Protein AF-0000000084652001 (afdb_homodimer)

Nearest PDB structures (foldseek):
  1sd4-assembly1_B  TM=8.548E-01  e=1.126E-08  Staphylococcus aureus
  1okr-assembly1_A  TM=9.231E-01  e=5.157E-08  Staphylococcus aureus
  1xsd-assembly1_A-2  TM=8.975E-01  e=8.194E-08  Staphylococcus aureus
  1sax-assembly1_A  TM=8.915E-01  e=2.362E-07  Staphylococcus aureus subsp. aureus N315
  1sd6-assembly1_B  TM=8.953E-01  e=1.963E-06  Staphylococcus aureus

InterPro domains:
  IPR005650 BlaI transcriptional regulatory family [PF03965] (6-119)
  IPR005650 BlaI transcriptional regulatory family [PIRSF019455] (2-124)
  IPR036388 Winged helix-like DNA-binding domain superfamily [G3DSA:1.10.10.10] (1-75)
  IPR036390 Winged helix DNA-binding domain superfamily [SSF46785] (6-123)

pLDDT: mean 91.03, std 9.86, range [42.16, 98.56]

Radius of gyration: 21.03 Å; Cα contacts (8 Å, |Δi|>4): 252; chains: 2; bounding box: 43×60×59 Å

Solvent-accessible surface area (backbone atoms only — not comparable to full-atom values): 14445 Å² total; per-residue (Å²): 128,84,77,70,84,71,52,76,70,48,40,55,54,46,53,50,28,72,75,46,62,67,40,36,66,70,55,48,43,64,73,36,51,89,79,43,89,67,46,72,64,53,51,49,54,51,50,53,54,32,36,75,63,56,44,34,43,77,46,67,89,48,93,67,46,31,34,35,64,61,60,56,65,67,61,51,42,50,52,51,46,53,53,48,28,43,68,69,36,74,56,31,66,53,54,47,52,46,49,33,45,74,70,62,68,57,48,71,68,54,53,55,48,41,51,53,47,48,53,54,42,50,56,56,65,76,94,128,85,78,67,84,72,51,77,70,49,40,56,55,46,51,51,28,71,73,45,63,68,40,35,67,69,55,50,42,63,71,34,52,89,79,42,89,66,45,71,66,54,51,49,54,50,49,52,55,32,36,74,64,57,45,32,43,76,44,68,88,49,93,67,46,33,32,34,64,61,60,57,65,66,61,52,42,49,51,51,47,52,53,48,28,42,67,71,37,74,55,31,67,54,56,48,52,48,50,32,45,72,69,64,67,58,51,72,67,54,52,55,48,42,51,54,47,49,54,54,43,51,57,58,69,75,102

Structure (mmCIF, N/CA/C/O backbone):
data_AF-0000000084652001-model_v1
#
loop_
_entity.id
_entity.type
_entity.pdbx_description
1 polymer 'Beta-lactamase repressor BlaI'
#
loop_
_atom_site.group_PDB
_atom_site.id
_atom_site.type_symbol
_atom_site.label_atom_id
_atom_site.label_alt_id
_atom_site.label_comp_id
_atom_site.label_asym_id
_atom_site.label_entity_id
_atom_site.label_seq_id
_atom_site.pdbx_PDB_ins_code
_atom_site.Cartn_x
_atom_site.Cartn_y
_atom_site.Cartn_z
_atom_site.occupancy
_atom_site.B_iso_or_equiv
_atom_site.auth_seq_id
_atom_site.auth_comp_id
_atom_site.auth_asym_id
_atom_site.auth_atom_id
_atom_site.pdbx_PDB_model_num
ATOM 1 N N . MET A 1 1 ? 16.719 -6.742 -13.773 1 42.41 1 MET A N 1
ATOM 2 C CA . MET A 1 1 ? 15.664 -5.816 -14.172 1 42.41 1 MET A CA 1
ATOM 3 C C . MET A 1 1 ? 14.852 -5.363 -12.969 1 42.41 1 MET A C 1
ATOM 5 O O . MET A 1 1 ? 14.664 -6.125 -12.016 1 42.41 1 MET A O 1
ATOM 9 N N . LYS A 1 2 ? 14.648 -4.109 -12.797 1 54.22 2 LYS A N 1
ATOM 10 C CA . LYS A 1 2 ? 13.906 -3.584 -11.656 1 54.22 2 LYS A CA 1
ATOM 11 C C . LYS A 1 2 ? 12.492 -4.164 -11.609 1 54.22 2 LYS A C 1
ATOM 13 O O . LYS A 1 2 ? 11.828 -4.273 -12.641 1 54.22 2 LYS A O 1
ATOM 18 N N . LYS A 1 3 ? 12.133 -4.965 -10.609 1 67.38 3 LYS A N 1
ATOM 19 C CA . LYS A 1 3 ? 10.828 -5.609 -10.484 1 67.38 3 LYS A CA 1
ATOM 20 C C . LYS A 1 3 ? 9.703 -4.59 -10.562 1 67.38 3 LYS A C 1
ATOM 22 O O . LYS A 1 3 ? 9.742 -3.557 -9.891 1 67.38 3 LYS A O 1
ATOM 27 N N . PRO A 1 4 ? 8.828 -4.809 -11.539 1 74.69 4 PRO A N 1
ATOM 28 C CA . PRO A 1 4 ? 7.773 -3.822 -11.789 1 74.69 4 PRO A CA 1
ATOM 29 C C . PRO A 1 4 ? 6.871 -3.605 -10.578 1 74.69 4 PRO A C 1
ATOM 31 O O . PRO A 1 4 ? 6.613 -4.543 -9.82 1 74.69 4 PRO A O 1
ATOM 34 N N . ALA A 1 5 ? 6.617 -2.422 -10.391 1 83.38 5 ALA A N 1
ATOM 35 C CA . ALA A 1 5 ? 5.629 -2.07 -9.367 1 83.38 5 ALA A CA 1
ATOM 36 C C . ALA A 1 5 ? 4.234 -2.553 -9.766 1 83.38 5 ALA A C 1
ATOM 38 O O . ALA A 1 5 ? 3.852 -2.465 -10.938 1 83.38 5 ALA A O 1
ATOM 39 N N . LEU A 1 6 ? 3.551 -3.223 -8.898 1 93.62 6 LEU A N 1
ATOM 40 C CA . LEU A 1 6 ? 2.217 -3.75 -9.156 1 93.62 6 LEU A CA 1
ATOM 41 C C . LEU A 1 6 ? 1.146 -2.812 -8.609 1 93.62 6 LEU A C 1
ATOM 43 O O . LEU A 1 6 ? 1.241 -2.35 -7.473 1 93.62 6 LEU A O 1
ATOM 47 N N . SER A 1 7 ? 0.159 -2.537 -9.445 1 91.94 7 SER A N 1
ATOM 48 C CA . SER A 1 7 ? -1.014 -1.807 -8.977 1 91.94 7 SER A CA 1
ATOM 49 C C . SER A 1 7 ? -1.903 -2.691 -8.109 1 91.94 7 SER A C 1
ATOM 51 O O . SER A 1 7 ? -1.698 -3.906 -8.039 1 91.94 7 SER A O 1
ATOM 53 N N . ASP A 1 8 ? -2.934 -2.07 -7.527 1 91.12 8 ASP A N 1
ATOM 54 C CA . ASP A 1 8 ? -3.855 -2.83 -6.691 1 91.12 8 ASP A CA 1
ATOM 55 C C . ASP A 1 8 ? -4.535 -3.941 -7.488 1 91.12 8 ASP A C 1
ATOM 57 O O . ASP A 1 8 ? -4.68 -5.066 -7.004 1 91.12 8 ASP A O 1
ATOM 61 N N . GLY A 1 9 ? -4.922 -3.555 -8.656 1 93.25 9 GLY A N 1
ATOM 62 C CA . GLY A 1 9 ? -5.555 -4.543 -9.516 1 93.25 9 GLY A CA 1
ATOM 63 C C . GLY A 1 9 ? -4.617 -5.66 -9.93 1 93.25 9 GLY A C 1
ATOM 64 O O . GLY A 1 9 ? -5.016 -6.824 -9.984 1 93.25 9 GLY A O 1
ATOM 65 N N . GLU A 1 10 ? -3.43 -5.293 -10.195 1 96.19 10 GLU A N 1
ATOM 66 C CA . GLU A 1 10 ? -2.449 -6.293 -10.617 1 96.19 10 GLU A CA 1
ATOM 67 C C . GLU A 1 10 ? -2.119 -7.254 -9.477 1 96.19 10 GLU A C 1
ATOM 69 O O . GLU A 1 10 ? -1.86 -8.438 -9.711 1 96.19 10 GLU A O 1
ATOM 74 N N . TRP A 1 11 ? -2.117 -6.738 -8.312 1 96.31 11 TRP A N 1
ATOM 75 C CA . TRP A 1 11 ? -1.896 -7.594 -7.156 1 96.31 11 TRP A CA 1
ATOM 76 C C . TRP A 1 11 ? -2.959 -8.68 -7.07 1 96.31 11 TRP A C 1
ATOM 78 O O . TRP A 1 11 ? -2.654 -9.836 -6.742 1 96.31 11 TRP A O 1
ATOM 88 N N . LYS A 1 12 ? -4.168 -8.352 -7.375 1 96.31 12 LYS A N 1
ATOM 89 C CA . LYS A 1 12 ? -5.246 -9.336 -7.344 1 96.31 12 LYS A CA 1
ATOM 90 C C . LYS A 1 12 ? -4.98 -10.477 -8.32 1 96.31 12 LYS A C 1
ATOM 92 O O . LYS A 1 12 ? -5.121 -11.648 -7.969 1 96.31 12 LYS A O 1
ATOM 97 N N . LEU A 1 13 ? -4.574 -10.086 -9.484 1 97.44 13 LEU A N 1
ATOM 98 C CA . LEU A 1 13 ? -4.285 -11.086 -10.5 1 97.44 13 LEU A CA 1
ATOM 99 C C . LEU A 1 13 ? -3.049 -11.898 -10.133 1 97.44 13 LEU A C 1
ATOM 101 O O . LEU A 1 13 ? -3.031 -13.125 -10.289 1 97.44 13 LEU A O 1
ATOM 105 N N . MET A 1 14 ? -2.086 -11.234 -9.648 1 97.62 14 MET A N 1
ATOM 106 C CA . MET A 1 14 ? -0.851 -11.914 -9.273 1 97.62 14 MET A CA 1
ATOM 107 C C . MET A 1 14 ? -1.094 -12.883 -8.125 1 97.62 14 MET A C 1
ATOM 109 O O . MET A 1 14 ? -0.557 -13.992 -8.109 1 97.62 14 MET A O 1
ATOM 113 N N . ASN A 1 15 ? -1.864 -12.43 -7.176 1 97.19 15 ASN A N 1
ATOM 114 C CA . ASN A 1 15 ? -2.178 -13.312 -6.059 1 97.19 15 ASN A CA 1
ATOM 115 C C . ASN A 1 15 ? -2.816 -14.617 -6.535 1 97.19 15 ASN A C 1
ATOM 117 O O . ASN A 1 15 ? -2.506 -15.688 -6.02 1 97.19 15 ASN A O 1
ATOM 121 N N . LEU A 1 16 ? -3.641 -14.508 -7.484 1 97.25 16 LEU A N 1
ATOM 122 C CA . LEU A 1 16 ? -4.254 -15.703 -8.047 1 97.25 16 LEU A CA 1
ATOM 123 C C . LEU A 1 16 ? -3.201 -16.594 -8.695 1 97.25 16 LEU A C 1
ATOM 125 O O . LEU A 1 16 ? -3.217 -17.812 -8.508 1 97.25 16 LEU A O 1
ATOM 129 N N . LEU A 1 17 ? -2.309 -16 -9.422 1 98.12 17 LEU A N 1
ATOM 130 C CA . LEU A 1 17 ? -1.297 -16.766 -10.156 1 98.12 17 LEU A CA 1
ATOM 131 C C . LEU A 1 17 ? -0.273 -17.359 -9.203 1 98.12 17 LEU A C 1
ATOM 133 O O . LEU A 1 17 ? 0.254 -18.453 -9.453 1 98.12 17 LEU A O 1
ATOM 137 N N . TRP A 1 18 ? 0.033 -16.703 -8.148 1 97.62 18 TRP A N 1
ATOM 138 C CA . TRP A 1 18 ? 0.959 -17.234 -7.145 1 97.62 18 TRP A CA 1
ATOM 139 C C . TRP A 1 18 ? 0.329 -18.375 -6.363 1 97.62 18 TRP A C 1
ATOM 141 O O . TRP A 1 18 ? 1.018 -19.328 -5.977 1 97.62 18 TRP A O 1
ATOM 151 N N . GLU A 1 19 ? -0.937 -18.266 -6.129 1 96.94 19 GLU A N 1
ATOM 152 C CA . GLU A 1 19 ? -1.669 -19.312 -5.434 1 96.94 19 GLU A CA 1
ATOM 153 C C . GLU A 1 19 ? -1.689 -20.609 -6.254 1 96.94 19 GLU A C 1
ATOM 155 O O . GLU A 1 19 ? -1.488 -21.688 -5.715 1 96.94 19 GLU A O 1
ATOM 160 N N . LYS A 1 20 ? -2.025 -20.453 -7.449 1 97.25 20 LYS A N 1
ATOM 161 C CA . LYS A 1 20 ? -2.068 -21.547 -8.414 1 97.25 20 LYS A CA 1
ATOM 162 C C . LYS A 1 20 ? -1.716 -21.062 -9.812 1 97.25 20 LYS A C 1
ATOM 164 O O . LYS A 1 20 ? -2.242 -20.047 -10.281 1 97.25 20 LYS A O 1
ATOM 169 N N . SER A 1 21 ? -0.783 -21.75 -10.461 1 97.12 21 SER A N 1
ATOM 170 C CA . SER A 1 21 ? -0.443 -21.453 -11.852 1 97.12 21 SER A CA 1
ATOM 171 C C . SER A 1 21 ? -0.109 -22.734 -12.617 1 97.12 21 SER A C 1
ATOM 173 O O . SER A 1 21 ? 0.341 -23.719 -12.023 1 97.12 21 SER A O 1
ATOM 175 N N . PRO A 1 22 ? -0.326 -22.797 -13.828 1 97.44 22 PRO A N 1
ATOM 176 C CA . PRO A 1 22 ? -0.904 -21.719 -14.625 1 97.44 22 PRO A CA 1
ATOM 177 C C . PRO A 1 22 ? -2.416 -21.594 -14.445 1 97.44 22 PRO A C 1
ATOM 179 O O . PRO A 1 22 ? -3.051 -22.5 -13.898 1 97.44 22 PRO A O 1
ATOM 182 N N . ARG A 1 23 ? -2.982 -20.406 -14.797 1 98.06 23 ARG A N 1
ATOM 183 C CA . ARG A 1 23 ? -4.426 -20.203 -14.828 1 98.06 23 ARG A CA 1
ATOM 184 C C . ARG A 1 23 ? -4.867 -19.656 -16.188 1 98.06 23 ARG A C 1
ATOM 186 O O . ARG A 1 23 ? -4.113 -18.938 -16.844 1 98.06 23 ARG A O 1
ATOM 193 N N . THR A 1 24 ? -6.07 -20.016 -16.562 1 97.75 24 THR A N 1
ATOM 194 C CA . THR A 1 24 ? -6.699 -19.422 -17.734 1 97.75 24 THR A CA 1
ATOM 195 C C . THR A 1 24 ? -7.461 -18.156 -17.344 1 97.75 24 THR A C 1
ATOM 197 O O . THR A 1 24 ? -7.691 -17.891 -16.156 1 97.75 24 THR A O 1
ATOM 200 N N . ILE A 1 25 ? -7.789 -17.359 -18.344 1 96.75 25 ILE A N 1
ATOM 201 C CA . ILE A 1 25 ? -8.586 -16.156 -18.109 1 96.75 25 ILE A CA 1
ATOM 202 C C . ILE A 1 25 ? -9.922 -16.547 -17.469 1 96.75 25 ILE A C 1
ATOM 204 O O . ILE A 1 25 ? -10.383 -15.898 -16.531 1 96.75 25 ILE A O 1
ATOM 208 N N . ALA A 1 26 ? -10.5 -17.656 -18.031 1 95.94 26 ALA A N 1
ATOM 209 C CA . ALA A 1 26 ? -11.781 -18.125 -17.516 1 95.94 26 ALA A CA 1
ATOM 210 C C . ALA A 1 26 ? -11.68 -18.469 -16.031 1 95.94 26 ALA A C 1
ATOM 212 O O . ALA A 1 26 ? -12.586 -18.141 -15.25 1 95.94 26 ALA A O 1
ATOM 213 N N . GLU A 1 27 ? -10.656 -19.062 -15.664 1 97.19 27 GLU A N 1
ATOM 214 C CA . GLU A 1 27 ? -10.43 -19.422 -14.258 1 97.19 27 GLU A CA 1
ATOM 215 C C . GLU A 1 27 ? -10.273 -18.156 -13.398 1 97.19 27 GLU A C 1
ATOM 217 O O . GLU A 1 27 ? -10.766 -18.125 -12.266 1 97.19 27 GLU A O 1
ATOM 222 N N . MET A 1 28 ? -9.617 -17.188 -13.914 1 97.56 28 MET A N 1
ATOM 223 C CA . MET A 1 28 ? -9.383 -15.961 -13.164 1 97.56 28 MET A CA 1
ATOM 224 C C . MET A 1 28 ? -10.672 -15.164 -13.023 1 97.56 28 MET A C 1
ATOM 226 O O . MET A 1 28 ? -10.938 -14.578 -11.969 1 97.56 28 MET A O 1
ATOM 230 N N . VAL A 1 29 ? -11.469 -15.109 -14.039 1 96.69 29 VAL A N 1
ATOM 231 C CA . VAL A 1 29 ? -12.766 -14.453 -13.977 1 96.69 29 VAL A CA 1
ATOM 232 C C . VAL A 1 29 ? -13.625 -15.102 -12.891 1 96.69 29 VAL A C 1
ATOM 234 O O . VAL A 1 29 ? -14.227 -14.406 -12.07 1 96.69 29 VAL A O 1
ATOM 237 N N . ALA A 1 30 ? -13.641 -16.406 -12.906 1 96.75 30 ALA A N 1
ATOM 238 C CA . ALA A 1 30 ? -14.43 -17.156 -11.93 1 96.75 30 ALA A CA 1
ATOM 239 C C . ALA A 1 30 ? -13.938 -16.875 -10.508 1 96.75 30 ALA A C 1
ATOM 241 O O . ALA A 1 30 ? -14.742 -16.719 -9.594 1 96.75 30 ALA A O 1
ATOM 242 N N . ALA A 1 31 ? -12.648 -16.844 -10.367 1 96.25 31 ALA A N 1
ATOM 243 C CA . ALA A 1 31 ? -12.055 -16.688 -9.047 1 96.25 31 ALA A CA 1
ATOM 244 C C . ALA A 1 31 ? -12.32 -15.289 -8.492 1 96.25 31 ALA A C 1
ATOM 246 O O . ALA A 1 31 ? -12.43 -15.102 -7.281 1 96.25 31 ALA A O 1
ATOM 247 N N . LEU A 1 32 ? -12.453 -14.273 -9.414 1 96.06 32 LEU A N 1
ATOM 248 C CA . LEU A 1 32 ? -12.547 -12.883 -8.977 1 96.06 32 LEU A CA 1
ATOM 249 C C . LEU A 1 32 ? -13.984 -12.391 -9.055 1 96.06 32 LEU A C 1
ATOM 251 O O . LEU A 1 32 ? -14.258 -11.211 -8.797 1 96.06 32 LEU A O 1
ATOM 255 N N . LYS A 1 33 ? -14.891 -13.234 -9.414 1 93.62 33 LYS A N 1
ATOM 256 C CA . LYS A 1 33 ? -16.266 -12.867 -9.703 1 93.62 33 LYS A CA 1
ATOM 257 C C . LYS A 1 33 ? -16.922 -12.18 -8.508 1 93.62 33 LYS A C 1
ATOM 259 O O . LYS A 1 33 ? -17.688 -11.227 -8.68 1 93.62 33 LYS A O 1
ATOM 264 N N . ASN A 1 34 ? -16.625 -12.633 -7.324 1 92.25 34 ASN A N 1
ATOM 265 C CA . ASN A 1 34 ? -17.266 -12.102 -6.129 1 92.25 34 ASN A CA 1
ATOM 266 C C . ASN A 1 34 ? -16.5 -10.906 -5.562 1 92.25 34 ASN A C 1
ATOM 268 O O . ASN A 1 34 ? -17.016 -10.18 -4.715 1 92.25 34 ASN A O 1
ATOM 272 N N . ASP A 1 35 ? -15.297 -10.719 -6.059 1 90.38 35 ASP A N 1
ATOM 273 C CA . ASP A 1 35 ? -14.438 -9.695 -5.48 1 90.38 35 ASP A CA 1
ATOM 274 C C . ASP A 1 35 ? -14.375 -8.461 -6.379 1 90.38 35 ASP A C 1
ATOM 276 O O . ASP A 1 35 ? -14.047 -7.363 -5.918 1 90.38 35 ASP A O 1
ATOM 280 N N . THR A 1 36 ? -14.57 -8.758 -7.621 1 92.25 36 THR A N 1
ATOM 281 C CA . THR A 1 36 ? -14.453 -7.676 -8.586 1 92.25 36 THR A CA 1
ATOM 282 C C . THR A 1 36 ? -15.586 -7.742 -9.617 1 92.25 36 THR A C 1
ATOM 284 O O . THR A 1 36 ? -16.281 -8.75 -9.703 1 92.25 36 THR A O 1
ATOM 287 N N . ALA A 1 37 ? -15.734 -6.633 -10.352 1 92.88 37 ALA A N 1
ATOM 288 C CA . ALA A 1 37 ? -16.688 -6.598 -11.453 1 92.88 37 ALA A CA 1
ATOM 289 C C . ALA A 1 37 ? -15.984 -6.707 -12.805 1 92.88 37 ALA A C 1
ATOM 291 O O . ALA A 1 37 ? -16.484 -6.219 -13.812 1 92.88 37 ALA A O 1
ATOM 292 N N . TRP A 1 38 ? -14.906 -7.305 -12.789 1 95.25 38 TRP A N 1
ATOM 293 C CA . TRP A 1 38 ? -14.109 -7.344 -14.008 1 95.25 38 TRP A CA 1
ATOM 294 C C . TRP A 1 38 ? -14.672 -8.367 -14.992 1 95.25 38 TRP A C 1
ATOM 296 O O . TRP A 1 38 ? -15.055 -9.469 -14.594 1 95.25 38 TRP A O 1
ATOM 306 N N . THR A 1 39 ? -14.688 -7.977 -16.219 1 95.06 39 THR A N 1
ATOM 307 C CA . THR A 1 39 ? -15.055 -8.875 -17.312 1 95.06 39 THR A CA 1
ATOM 308 C C . THR A 1 39 ? -13.828 -9.586 -17.859 1 95.06 39 THR A C 1
ATOM 310 O O . THR A 1 39 ? -12.695 -9.234 -17.531 1 95.06 39 THR A O 1
ATOM 313 N N . LYS A 1 40 ? -14.203 -10.555 -18.703 1 96.44 40 LYS A N 1
ATOM 314 C CA . LYS A 1 40 ? -13.117 -11.227 -19.422 1 96.44 40 LYS A CA 1
ATOM 315 C C . LYS A 1 40 ? -12.25 -10.219 -20.172 1 96.44 40 LYS A C 1
ATOM 317 O O . LYS A 1 40 ? -11.023 -10.336 -20.172 1 96.44 40 LYS A O 1
ATOM 322 N N . ALA A 1 41 ? -12.781 -9.266 -20.719 1 96.62 41 ALA A N 1
ATOM 323 C CA . ALA A 1 41 ? -12.07 -8.25 -21.484 1 96.62 41 ALA A CA 1
ATOM 324 C C . ALA A 1 41 ? -11.156 -7.426 -20.578 1 96.62 41 ALA A C 1
ATOM 326 O O . ALA A 1 41 ? -10.016 -7.141 -20.938 1 96.62 41 ALA A O 1
ATOM 327 N N . THR A 1 42 ? -11.633 -7.059 -19.391 1 96.31 42 THR A N 1
ATOM 328 C CA . THR A 1 42 ? -10.859 -6.277 -18.438 1 96.31 42 THR A CA 1
ATOM 329 C C . THR A 1 42 ? -9.609 -7.035 -18 1 96.31 42 THR A C 1
ATOM 331 O O . THR A 1 42 ? -8.516 -6.477 -17.984 1 96.31 42 THR A O 1
ATOM 334 N N . ILE A 1 43 ? -9.883 -8.281 -17.719 1 97.56 43 ILE A N 1
ATOM 335 C CA . ILE A 1 43 ? -8.781 -9.117 -17.266 1 97.56 43 ILE A CA 1
ATOM 336 C C . ILE A 1 43 ? -7.77 -9.305 -18.391 1 97.56 43 ILE A C 1
ATOM 338 O O . ILE A 1 43 ? -6.559 -9.242 -18.172 1 97.56 43 ILE A O 1
ATOM 342 N N . ASN A 1 44 ? -8.305 -9.477 -19.531 1 97 44 ASN A N 1
ATOM 343 C CA . ASN A 1 44 ? -7.441 -9.617 -20.703 1 97 44 ASN A CA 1
ATOM 344 C C . ASN A 1 44 ? -6.559 -8.391 -20.906 1 97 44 ASN A C 1
ATOM 346 O O . ASN A 1 44 ? -5.355 -8.516 -21.156 1 97 44 ASN A O 1
ATOM 350 N N . ILE A 1 45 ? -7.082 -7.27 -20.828 1 97.56 45 ILE A N 1
ATOM 351 C CA . ILE A 1 45 ? -6.355 -6.016 -21 1 97.56 45 ILE A CA 1
ATOM 352 C C . ILE A 1 45 ? -5.289 -5.879 -19.922 1 97.56 45 ILE A C 1
ATOM 354 O O . ILE A 1 45 ? -4.145 -5.527 -20.203 1 97.56 45 ILE A O 1
ATOM 358 N N . MET A 1 46 ? -5.633 -6.215 -18.781 1 97.88 46 MET A N 1
ATOM 359 C CA . MET A 1 46 ? -4.711 -6.094 -17.656 1 97.88 46 MET A CA 1
ATOM 360 C C . MET A 1 46 ? -3.547 -7.066 -17.797 1 97.88 46 MET A C 1
ATOM 362 O O . MET A 1 46 ? -2.393 -6.703 -17.562 1 97.88 46 MET A O 1
ATOM 366 N N . LEU A 1 47 ? -3.889 -8.273 -18.203 1 98.12 47 LEU A N 1
ATOM 367 C CA . LEU A 1 47 ? -2.84 -9.273 -18.391 1 98.12 47 LEU A CA 1
ATOM 368 C C . LEU A 1 47 ? -1.887 -8.844 -19.5 1 98.12 47 LEU A C 1
ATOM 370 O O . LEU A 1 47 ? -0.679 -9.07 -19.406 1 98.12 47 LEU A O 1
ATOM 374 N N . GLY A 1 48 ? -2.482 -8.305 -20.531 1 97.62 48 GLY A N 1
ATOM 375 C CA . GLY A 1 48 ? -1.636 -7.785 -21.594 1 97.62 48 GLY A CA 1
ATOM 376 C C . GLY A 1 48 ? -0.613 -6.781 -21.094 1 97.62 48 GLY A C 1
ATOM 377 O O . GLY A 1 48 ? 0.562 -6.852 -21.469 1 97.62 48 GLY A O 1
ATOM 378 N N . ARG A 1 49 ? -0.996 -5.863 -20.297 1 97.12 49 ARG A N 1
ATOM 379 C CA . ARG A 1 49 ? -0.108 -4.867 -19.719 1 97.12 49 ARG A CA 1
ATOM 380 C C . ARG A 1 49 ? 0.937 -5.527 -18.812 1 97.12 49 ARG A C 1
ATOM 382 O O . ARG A 1 49 ? 2.1 -5.117 -18.797 1 97.12 49 ARG A O 1
ATOM 389 N N . MET A 1 50 ? 0.511 -6.492 -18.172 1 97.69 50 MET A N 1
ATOM 390 C CA . MET A 1 50 ? 1.402 -7.172 -17.234 1 97.69 50 MET A CA 1
ATOM 391 C C . MET A 1 50 ? 2.445 -8 -17.969 1 97.69 50 MET A C 1
ATOM 393 O O . MET A 1 50 ? 3.578 -8.141 -17.516 1 97.69 50 MET A O 1
ATOM 397 N N . ILE A 1 51 ? 2.109 -8.547 -19.062 1 97.25 51 ILE A N 1
ATOM 398 C CA . ILE A 1 51 ? 3.057 -9.25 -19.922 1 97.25 51 ILE A CA 1
ATOM 399 C C . ILE A 1 51 ? 4.102 -8.266 -20.438 1 97.25 51 ILE A C 1
ATOM 401 O O . ILE A 1 51 ? 5.301 -8.555 -20.406 1 97.25 51 ILE A O 1
ATOM 405 N N . ASN A 1 52 ? 3.631 -7.16 -20.875 1 96.25 52 ASN A N 1
ATOM 406 C CA . ASN A 1 52 ? 4.52 -6.145 -21.438 1 96.25 52 ASN A CA 1
ATOM 407 C C . ASN A 1 52 ? 5.543 -5.672 -20.406 1 96.25 52 ASN A C 1
ATOM 409 O O . ASN A 1 52 ? 6.691 -5.379 -20.75 1 96.25 52 ASN A O 1
ATOM 413 N N . LYS A 1 53 ? 5.133 -5.656 -19.188 1 94.44 53 LYS A N 1
ATOM 414 C CA . LYS A 1 53 ? 6.062 -5.16 -18.172 1 94.44 53 LYS A CA 1
ATOM 415 C C . LYS A 1 53 ? 6.875 -6.301 -17.562 1 94.44 53 LYS A C 1
ATOM 417 O O . LYS A 1 53 ? 7.66 -6.086 -16.641 1 94.44 53 LYS A O 1
ATOM 422 N N . GLY A 1 54 ? 6.582 -7.504 -17.938 1 95.38 54 GLY A N 1
ATOM 423 C CA . GLY A 1 54 ? 7.398 -8.648 -17.562 1 95.38 54 GLY A CA 1
ATOM 424 C C . GLY A 1 54 ? 6.965 -9.281 -16.25 1 95.38 54 GLY A C 1
ATOM 425 O O . GLY A 1 54 ? 7.746 -9.984 -15.609 1 95.38 54 GLY A O 1
ATOM 426 N N . ALA A 1 55 ? 5.73 -9.07 -15.797 1 97 55 ALA A N 1
ATOM 427 C CA . ALA A 1 55 ? 5.23 -9.641 -14.555 1 97 55 ALA A CA 1
ATOM 428 C C . ALA A 1 55 ? 4.605 -11.016 -14.789 1 97 55 ALA A C 1
ATOM 430 O O . ALA A 1 55 ? 4.617 -11.875 -13.906 1 97 55 ALA A O 1
ATOM 431 N N . VAL A 1 56 ? 4.074 -11.18 -16.016 1 97.75 56 VAL A N 1
ATOM 432 C CA . VAL A 1 56 ? 3.332 -12.391 -16.359 1 97.75 56 VAL A CA 1
ATOM 433 C C . VAL A 1 56 ? 3.799 -12.93 -17.703 1 97.75 56 VAL A C 1
ATOM 435 O O . VAL A 1 56 ? 4.184 -12.156 -18.594 1 97.75 56 VAL A O 1
ATOM 438 N N . ARG A 1 57 ? 3.799 -14.148 -17.797 1 97.69 57 ARG A N 1
ATOM 439 C CA . ARG A 1 57 ? 4.055 -14.797 -19.078 1 97.69 57 ARG A CA 1
ATOM 440 C C . ARG A 1 57 ? 2.818 -15.539 -19.578 1 97.69 57 ARG A C 1
ATOM 442 O O . ARG A 1 57 ? 2.039 -16.062 -18.781 1 97.69 57 ARG A O 1
ATOM 449 N N . CYS A 1 58 ? 2.695 -15.57 -20.844 1 98 58 CYS A N 1
ATOM 450 C CA . CYS A 1 58 ? 1.561 -16.234 -21.484 1 98 58 CYS A CA 1
ATOM 451 C C . CYS A 1 58 ? 2.023 -17.375 -22.359 1 98 58 CYS A C 1
ATOM 453 O O . CYS A 1 58 ? 3 -17.25 -23.109 1 98 58 CYS A O 1
ATOM 455 N N . ASP A 1 59 ? 1.451 -18.531 -22.156 1 97.56 59 ASP A N 1
ATOM 456 C CA . ASP A 1 59 ? 1.57 -19.656 -23.078 1 97.56 59 ASP A CA 1
ATOM 457 C C . ASP A 1 59 ? 0.325 -19.781 -23.953 1 97.56 59 ASP A C 1
ATOM 459 O O . ASP A 1 59 ? -0.726 -20.219 -23.484 1 97.56 59 ASP A O 1
ATOM 463 N N . ASP A 1 60 ? 0.496 -19.406 -25.125 1 94 60 ASP A N 1
ATOM 464 C CA . ASP A 1 60 ? -0.647 -19.406 -26.031 1 94 60 ASP A CA 1
ATOM 465 C C . ASP A 1 60 ? -0.56 -20.578 -27.031 1 94 60 ASP A C 1
ATOM 467 O O . ASP A 1 60 ? -1.081 -20.484 -28.141 1 94 60 ASP A O 1
ATOM 471 N N . SER A 1 61 ? 0.182 -21.531 -26.734 1 93.69 61 SER A N 1
ATOM 472 C CA . SER A 1 61 ? 0.364 -22.688 -27.609 1 93.69 61 SER A CA 1
ATOM 473 C C . SER A 1 61 ? -0.855 -23.609 -27.594 1 93.69 61 SER A C 1
ATOM 475 O O . SER A 1 61 ? -1.001 -24.484 -28.438 1 93.69 61 SER A O 1
ATOM 477 N N . ARG A 1 62 ? -1.664 -23.5 -26.625 1 89.44 62 ARG A N 1
ATOM 478 C CA . ARG A 1 62 ? -2.879 -24.297 -26.469 1 89.44 62 ARG A CA 1
ATOM 479 C C . ARG A 1 62 ? -4.117 -23.469 -26.797 1 89.44 62 ARG A C 1
ATOM 481 O O . ARG A 1 62 ? -4.02 -22.266 -27.047 1 89.44 62 ARG A O 1
ATOM 488 N N . ARG A 1 63 ? -5.184 -24.141 -26.891 1 89.69 63 ARG A N 1
ATOM 489 C CA . ARG A 1 63 ? -6.449 -23.484 -27.188 1 89.69 63 ARG A CA 1
ATOM 490 C C . ARG A 1 63 ? -6.754 -22.391 -26.172 1 89.69 63 ARG A C 1
ATOM 492 O O . ARG A 1 63 ? -7.102 -21.281 -26.531 1 89.69 63 ARG A O 1
ATOM 499 N N . SER A 1 64 ? -6.641 -22.781 -24.922 1 93.88 64 SER A N 1
ATOM 500 C CA . SER A 1 64 ? -6.797 -21.766 -23.875 1 93.88 64 SER A CA 1
ATOM 501 C C . SER A 1 64 ? -5.441 -21.25 -23.406 1 93.88 64 SER A C 1
ATOM 503 O O . SER A 1 64 ? -4.574 -22.031 -23.016 1 93.88 64 SER A O 1
ATOM 505 N N . LYS A 1 65 ? -5.324 -19.953 -23.484 1 97.06 65 LYS A N 1
ATOM 506 C CA . LYS A 1 65 ? -4.086 -19.328 -23.031 1 97.06 65 LYS A CA 1
ATOM 507 C C . LYS A 1 65 ? -3.842 -19.609 -21.547 1 97.06 65 LYS A C 1
ATOM 509 O O . LYS A 1 65 ? -4.773 -19.594 -20.75 1 97.06 65 LYS A O 1
ATOM 514 N N . LEU A 1 66 ? -2.633 -19.906 -21.25 1 98.31 66 LEU A N 1
ATOM 515 C CA . LEU A 1 66 ? -2.227 -20.141 -19.875 1 98.31 66 LEU A CA 1
ATOM 516 C C . LEU A 1 66 ? -1.301 -19.031 -19.391 1 98.31 66 LEU A C 1
ATOM 518 O O . LEU A 1 66 ? -0.37 -18.641 -20.094 1 98.31 66 LEU A O 1
ATOM 522 N N . PHE A 1 67 ? -1.54 -18.594 -18.203 1 98.56 67 PHE A N 1
ATOM 523 C CA . PHE A 1 67 ? -0.766 -17.484 -17.656 1 98.56 67 PHE A CA 1
ATOM 524 C C . PHE A 1 67 ? 0.02 -17.922 -16.422 1 98.56 67 PHE A C 1
ATOM 526 O O . PHE A 1 67 ? -0.5 -18.656 -15.578 1 98.56 67 PHE A O 1
ATOM 533 N N . TYR A 1 68 ? 1.315 -17.422 -16.391 1 98.31 68 TYR A N 1
ATOM 534 C CA . TYR A 1 68 ? 2.258 -17.734 -15.32 1 98.31 68 TYR A CA 1
ATOM 535 C C . TYR A 1 68 ? 2.85 -16.469 -14.719 1 98.31 68 TYR A C 1
ATOM 537 O O . TYR A 1 68 ? 3.129 -15.508 -15.445 1 98.31 68 TYR A O 1
ATOM 545 N N . PRO A 1 69 ? 3.035 -16.547 -13.391 1 97.69 69 PRO A N 1
ATOM 546 C CA . PRO A 1 69 ? 3.801 -15.43 -12.844 1 97.69 69 PRO A CA 1
ATOM 547 C C . PRO A 1 69 ? 5.285 -15.508 -13.188 1 97.69 69 PRO A C 1
ATOM 549 O O . PRO A 1 69 ? 5.859 -16.594 -13.227 1 97.69 69 PRO A O 1
ATOM 552 N N . ILE A 1 70 ? 5.844 -14.398 -13.461 1 96.62 70 ILE A N 1
ATOM 553 C CA . ILE A 1 70 ? 7.273 -14.32 -13.727 1 96.62 70 ILE A CA 1
ATOM 554 C C . ILE A 1 70 ? 8 -13.82 -12.477 1 96.62 70 ILE A C 1
ATOM 556 O O . ILE A 1 70 ? 9.039 -14.367 -12.094 1 96.62 70 ILE A O 1
ATOM 560 N N . ILE A 1 71 ? 7.449 -12.898 -11.758 1 94.69 71 ILE A N 1
ATOM 561 C CA . ILE A 1 71 ? 8.102 -12.297 -10.594 1 94.69 71 ILE A CA 1
ATOM 562 C C . ILE A 1 71 ? 7.871 -13.172 -9.367 1 94.69 71 ILE A C 1
ATOM 564 O O . ILE A 1 71 ? 6.832 -13.82 -9.242 1 94.69 71 ILE A O 1
ATOM 568 N N . ASP A 1 72 ? 8.836 -13.148 -8.484 1 94.25 72 ASP A N 1
ATOM 569 C CA . ASP A 1 72 ? 8.75 -13.906 -7.242 1 94.25 72 ASP A CA 1
ATOM 570 C C . ASP A 1 72 ? 7.848 -13.203 -6.23 1 94.25 72 ASP A C 1
ATOM 572 O O . ASP A 1 72 ? 7.965 -11.992 -6.023 1 94.25 72 ASP A O 1
ATOM 576 N N . LYS A 1 73 ? 6.973 -13.969 -5.652 1 94.75 73 LYS A N 1
ATOM 577 C CA . LYS A 1 73 ? 6 -13.414 -4.715 1 94.75 73 LYS A CA 1
ATOM 578 C C . LYS A 1 73 ? 6.695 -12.734 -3.539 1 94.75 73 LYS A C 1
ATOM 580 O O . LYS A 1 73 ? 6.355 -11.609 -3.182 1 94.75 73 LYS A O 1
ATOM 585 N N . GLU A 1 74 ? 7.609 -13.391 -2.963 1 93.81 74 GLU A N 1
ATOM 586 C CA . GLU A 1 74 ? 8.266 -12.875 -1.769 1 93.81 74 GLU A CA 1
ATOM 587 C C . GLU A 1 74 ? 9.047 -11.594 -2.078 1 93.81 74 GLU A C 1
ATOM 589 O O . GLU A 1 74 ? 9.016 -10.641 -1.298 1 93.81 74 GLU A O 1
ATOM 594 N N . GLU A 1 75 ? 9.68 -11.602 -3.158 1 93.38 75 GLU A N 1
ATOM 595 C CA . GLU A 1 75 ? 10.43 -10.414 -3.557 1 93.38 75 GLU A CA 1
ATOM 596 C C . GLU A 1 75 ? 9.492 -9.234 -3.799 1 93.38 75 GLU A C 1
ATOM 598 O O . GLU A 1 75 ? 9.781 -8.109 -3.367 1 93.38 75 GLU A O 1
ATOM 603 N N . ALA A 1 76 ? 8.414 -9.555 -4.488 1 95.38 76 ALA A N 1
ATOM 604 C CA . ALA A 1 76 ? 7.43 -8.508 -4.75 1 95.38 76 ALA A CA 1
ATOM 605 C C . ALA A 1 76 ? 6.836 -7.973 -3.451 1 95.38 76 ALA A C 1
ATOM 607 O O . ALA A 1 76 ? 6.66 -6.762 -3.295 1 95.38 76 ALA A O 1
ATOM 608 N N . ALA A 1 77 ? 6.59 -8.891 -2.572 1 96.56 77 ALA A N 1
ATOM 609 C CA . ALA A 1 77 ? 5.969 -8.523 -1.304 1 96.56 77 ALA A CA 1
ATOM 610 C C . ALA A 1 77 ? 6.895 -7.641 -0.472 1 96.56 77 ALA A C 1
ATOM 612 O O . ALA A 1 77 ? 6.465 -6.629 0.089 1 96.56 77 ALA A O 1
ATOM 613 N N . VAL A 1 78 ? 8.117 -7.965 -0.408 1 95.12 78 VAL A N 1
ATOM 614 C CA . VAL A 1 78 ? 9.078 -7.215 0.394 1 95.12 78 VAL A CA 1
ATOM 615 C C . VAL A 1 78 ? 9.289 -5.828 -0.21 1 95.12 78 VAL A C 1
ATOM 617 O O . VAL A 1 78 ? 9.344 -4.828 0.513 1 95.12 78 VAL A O 1
ATOM 620 N N . HIS A 1 79 ? 9.336 -5.852 -1.515 1 95 79 HIS A N 1
ATOM 621 C CA . HIS A 1 79 ? 9.477 -4.562 -2.184 1 95 79 HIS A CA 1
ATOM 622 C C . HIS A 1 79 ? 8.273 -3.67 -1.914 1 95 79 HIS A C 1
ATOM 624 O O . HIS A 1 79 ? 8.43 -2.486 -1.607 1 95 79 HIS A O 1
ATOM 630 N N . GLU A 1 80 ? 7.117 -4.234 -2.057 1 96.25 80 GLU A N 1
ATOM 631 C CA . GLU A 1 80 ? 5.891 -3.49 -1.778 1 96.25 80 GLU A CA 1
ATOM 632 C C . GLU A 1 80 ? 5.844 -3.031 -0.324 1 96.25 80 GLU A C 1
ATOM 634 O O . GLU A 1 80 ? 5.367 -1.934 -0.03 1 96.25 80 GLU A O 1
ATOM 639 N N . THR A 1 81 ? 6.336 -3.826 0.55 1 96.81 81 THR A N 1
ATOM 640 C CA . THR A 1 81 ? 6.367 -3.496 1.971 1 96.81 81 THR A CA 1
ATOM 641 C C . THR A 1 81 ? 7.254 -2.283 2.225 1 96.81 81 THR A C 1
ATOM 643 O O . THR A 1 81 ? 6.879 -1.373 2.967 1 96.81 81 THR A O 1
ATOM 646 N N . GLU A 1 82 ? 8.383 -2.293 1.617 1 95 82 GLU A N 1
ATOM 647 C CA . GLU A 1 82 ? 9.312 -1.176 1.777 1 95 82 GLU A CA 1
ATOM 648 C C . GLU A 1 82 ? 8.688 0.13 1.291 1 95 82 GLU A C 1
ATOM 650 O O . GLU A 1 82 ? 8.82 1.168 1.942 1 95 82 GLU A O 1
ATOM 655 N N . ASN A 1 83 ? 8.031 0.036 0.163 1 94.75 83 ASN A N 1
ATOM 656 C CA . ASN A 1 83 ? 7.363 1.212 -0.386 1 94.75 83 ASN A CA 1
ATOM 657 C C . ASN A 1 83 ? 6.238 1.693 0.525 1 94.75 83 ASN A C 1
ATOM 659 O O . ASN A 1 83 ? 6.094 2.895 0.757 1 94.75 83 ASN A O 1
ATOM 663 N N . PHE A 1 84 ? 5.52 0.75 0.988 1 96.69 84 PHE A N 1
ATOM 664 C CA . PHE A 1 84 ? 4.406 1.043 1.883 1 96.69 84 PHE A CA 1
ATOM 665 C C . PHE A 1 84 ? 4.902 1.711 3.16 1 96.69 84 PHE A C 1
ATOM 667 O O . PHE A 1 84 ? 4.344 2.721 3.596 1 96.69 84 PHE A O 1
ATOM 674 N N . LEU A 1 85 ? 5.941 1.175 3.77 1 96.69 85 LEU A N 1
ATOM 675 C CA . LEU A 1 85 ? 6.48 1.721 5.012 1 96.69 85 LEU A CA 1
ATOM 676 C C . LEU A 1 85 ? 7.016 3.133 4.797 1 96.69 85 LEU A C 1
ATOM 678 O O . LEU A 1 85 ? 6.812 4.012 5.633 1 96.69 85 LEU A O 1
ATOM 682 N N . SER A 1 86 ? 7.68 3.309 3.729 1 95.25 86 SER A N 1
ATOM 683 C CA . SER A 1 86 ? 8.203 4.633 3.408 1 95.25 86 SER A CA 1
ATOM 684 C C . SER A 1 86 ? 7.074 5.648 3.248 1 95.25 86 SER A C 1
ATOM 686 O O . SER A 1 86 ? 7.16 6.766 3.756 1 95.25 86 SER A O 1
ATOM 688 N N . LYS A 1 87 ? 6.02 5.238 2.668 1 95.44 87 LYS A N 1
ATOM 689 C CA . LYS A 1 87 ? 4.891 6.109 2.348 1 95.44 87 LYS A CA 1
ATOM 690 C C . LYS A 1 87 ? 4.086 6.449 3.6 1 95.44 87 LYS A C 1
ATOM 692 O O . LYS A 1 87 ? 3.713 7.602 3.811 1 95.44 87 LYS A O 1
ATOM 697 N N . VAL A 1 88 ? 3.869 5.512 4.418 1 96.94 88 VAL A N 1
ATOM 698 C CA . VAL A 1 88 ? 2.861 5.664 5.465 1 96.94 88 VAL A CA 1
ATOM 699 C C . VAL A 1 88 ? 3.547 5.871 6.812 1 96.94 88 VAL A C 1
ATOM 701 O O . VAL A 1 88 ? 3.021 6.574 7.68 1 96.94 88 VAL A O 1
ATOM 704 N N . TYR A 1 89 ? 4.746 5.297 6.938 1 96.25 89 TYR A N 1
ATOM 705 C CA . TYR A 1 89 ? 5.344 5.281 8.266 1 96.25 89 TYR A CA 1
ATOM 706 C C . TYR A 1 89 ? 6.781 5.789 8.227 1 96.25 89 TYR A C 1
ATOM 708 O O . TYR A 1 89 ? 7.605 5.414 9.062 1 96.25 89 TYR A O 1
ATOM 716 N N . ASN A 1 90 ? 7.117 6.527 7.211 1 93.62 90 ASN A N 1
ATOM 717 C CA . ASN A 1 90 ? 8.453 7.094 7.055 1 93.62 90 ASN A CA 1
ATOM 718 C C . ASN A 1 90 ? 9.531 6.02 7.156 1 93.62 90 ASN A C 1
ATOM 720 O O . ASN A 1 90 ? 10.578 6.238 7.77 1 93.62 90 ASN A O 1
ATOM 724 N N . GLY A 1 91 ? 9.18 4.844 6.727 1 93.94 91 GLY A N 1
ATOM 725 C CA . GLY A 1 91 ? 10.125 3.752 6.617 1 93.94 91 GLY A CA 1
ATOM 726 C C . GLY A 1 91 ? 10.258 2.945 7.898 1 93.94 91 GLY A C 1
ATOM 727 O O . GLY A 1 91 ? 11.031 1.988 7.957 1 93.94 91 GLY A O 1
ATOM 728 N N . SER A 1 92 ? 9.43 3.18 8.875 1 92.81 92 SER A N 1
ATOM 729 C CA . SER A 1 92 ? 9.633 2.604 10.195 1 92.81 92 SER A CA 1
ATOM 730 C C . SER A 1 92 ? 8.609 1.507 10.484 1 92.81 92 SER A C 1
ATOM 732 O O . SER A 1 92 ? 7.43 1.791 10.695 1 92.81 92 SER A O 1
ATOM 734 N N . LEU A 1 93 ? 9.18 0.338 10.594 1 93.38 93 LEU A N 1
ATOM 735 C CA . LEU A 1 93 ? 8.352 -0.797 10.984 1 93.38 93 LEU A CA 1
ATOM 736 C C . LEU A 1 93 ? 7.84 -0.633 12.414 1 93.38 93 LEU A C 1
ATOM 738 O O . LEU A 1 93 ? 6.684 -0.95 12.703 1 93.38 93 LEU A O 1
ATOM 742 N N . SER A 1 94 ? 8.648 -0.114 13.25 1 91.75 94 SER A N 1
ATOM 743 C CA . SER A 1 94 ? 8.281 0.082 14.648 1 91.75 94 SER A CA 1
ATOM 744 C C . SER A 1 94 ? 7.129 1.066 14.789 1 91.75 94 SER A C 1
ATOM 746 O O . SER A 1 94 ? 6.234 0.873 15.617 1 91.75 94 SER A O 1
ATOM 748 N N . MET A 1 95 ? 7.141 2.068 14.016 1 92.88 95 MET A N 1
ATOM 749 C CA . MET A 1 95 ? 6.051 3.041 14.047 1 92.88 95 MET A CA 1
ATOM 750 C C . MET A 1 95 ? 4.742 2.404 13.594 1 92.88 95 MET A C 1
ATOM 752 O O . MET A 1 95 ? 3.68 2.703 14.141 1 92.88 95 MET A O 1
ATOM 756 N N . MET A 1 96 ? 4.793 1.572 12.562 1 95.81 96 MET A N 1
ATOM 757 C CA . MET A 1 96 ? 3.596 0.867 12.109 1 95.81 96 MET A CA 1
ATOM 758 C C . MET A 1 96 ? 3.002 0.023 13.234 1 95.81 96 MET A C 1
ATOM 760 O O . MET A 1 96 ? 1.803 0.103 13.508 1 95.81 96 MET A O 1
ATOM 764 N N . ILE A 1 97 ? 3.824 -0.733 13.867 1 92.56 97 ILE A N 1
ATOM 765 C CA . ILE A 1 97 ? 3.361 -1.637 14.914 1 92.56 97 ILE A CA 1
ATOM 766 C C . ILE A 1 97 ? 2.811 -0.828 16.078 1 92.56 97 ILE A C 1
ATOM 768 O O . ILE A 1 97 ? 1.78 -1.183 16.656 1 92.56 97 ILE A O 1
ATOM 772 N N . ALA A 1 98 ? 3.484 0.195 16.469 1 90.69 98 ALA A N 1
ATOM 773 C CA . ALA A 1 98 ? 3.012 1.068 17.531 1 90.69 98 ALA A CA 1
ATOM 774 C C . ALA A 1 98 ? 1.634 1.638 17.203 1 90.69 98 ALA A C 1
ATOM 776 O O . ALA A 1 98 ? 0.766 1.715 18.078 1 90.69 98 ALA A O 1
ATOM 777 N N . SER A 1 99 ? 1.504 2.051 15.977 1 93.38 99 SER A N 1
ATOM 778 C CA . SER A 1 99 ? 0.232 2.613 15.539 1 93.38 99 SER A CA 1
ATOM 779 C C . SER A 1 99 ? -0.891 1.586 15.633 1 93.38 99 SER A C 1
ATOM 781 O O . SER A 1 99 ? -1.99 1.901 16.094 1 93.38 99 SER A O 1
ATOM 783 N N . LEU A 1 100 ? -0.651 0.414 15.188 1 93.12 100 LEU A N 1
ATOM 784 C CA . LEU A 1 100 ? -1.639 -0.656 15.266 1 93.12 100 LEU A CA 1
ATOM 785 C C . LEU A 1 100 ? -2.006 -0.946 16.719 1 93.12 100 LEU A C 1
ATOM 787 O O . LEU A 1 100 ? -3.18 -1.143 17.047 1 93.12 100 LEU A O 1
ATOM 791 N N . ALA A 1 101 ? -0.987 -1.021 17.516 1 86.69 101 ALA A N 1
ATOM 792 C CA . ALA A 1 101 ? -1.205 -1.26 18.938 1 86.69 101 ALA A CA 1
ATOM 793 C C . ALA A 1 101 ? -2.035 -0.142 19.562 1 86.69 101 ALA A C 1
ATOM 795 O O . ALA A 1 101 ? -2.953 -0.403 20.344 1 86.69 101 ALA A O 1
ATOM 796 N N . GLY A 1 102 ? -1.676 1.046 19.234 1 86.19 102 GLY A N 1
ATOM 797 C CA . GLY A 1 102 ? -2.346 2.209 19.797 1 86.19 102 GLY A CA 1
ATOM 798 C C . GLY A 1 102 ? -3.816 2.285 19.438 1 86.19 102 GLY A C 1
ATOM 799 O O . GLY A 1 102 ? -4.633 2.773 20.219 1 86.19 102 GLY A O 1
ATOM 800 N N . GLN A 1 103 ? -4.145 1.807 18.312 1 87.12 103 GLN A N 1
ATOM 801 C CA . GLN A 1 103 ? -5.523 1.849 17.844 1 87.12 103 GLN A CA 1
ATOM 802 C C . GLN A 1 103 ? -6.25 0.542 18.156 1 87.12 103 GLN A C 1
ATOM 804 O O . GLN A 1 103 ? -7.336 0.289 17.625 1 87.12 103 GLN A O 1
ATOM 809 N N . LYS A 1 104 ? -5.562 -0.262 18.938 1 82 104 LYS A N 1
ATOM 810 C CA . LYS A 1 104 ? -6.113 -1.539 19.391 1 82 104 LYS A CA 1
ATOM 811 C C . LYS A 1 104 ? -6.449 -2.436 18.203 1 82 104 LYS A C 1
ATOM 813 O O . LYS A 1 104 ? -7.465 -3.131 18.203 1 82 104 LYS A O 1
ATOM 818 N N . ALA A 1 105 ? -5.57 -2.365 17.266 1 84.81 105 ALA A N 1
ATOM 819 C CA . ALA A 1 105 ? -5.777 -3.17 16.062 1 84.81 105 ALA A CA 1
ATOM 820 C C . ALA A 1 105 ? -4.969 -4.461 16.125 1 84.81 105 ALA A C 1
ATOM 822 O O . ALA A 1 105 ? -4.941 -5.227 15.156 1 84.81 105 ALA A O 1
ATOM 823 N N . LEU A 1 106 ? -4.379 -4.676 17.25 1 86.06 106 LEU A N 1
ATOM 824 C CA . LEU A 1 106 ? -3.621 -5.906 17.438 1 86.06 106 LEU A CA 1
ATOM 825 C C . LEU A 1 106 ? -4.324 -6.832 18.422 1 86.06 106 LEU A C 1
ATOM 827 O O . LEU A 1 106 ? -4.633 -6.43 19.547 1 86.06 106 LEU A O 1
ATOM 831 N N . ARG A 1 107 ? -4.516 -8.039 17.953 1 82.44 107 ARG A N 1
ATOM 832 C CA . ARG A 1 107 ? -5.07 -9.039 18.859 1 82.44 107 ARG A CA 1
ATOM 833 C C . ARG A 1 107 ? -3.967 -9.75 19.641 1 82.44 107 ARG A C 1
ATOM 835 O O . ARG A 1 107 ? -2.803 -9.734 19.219 1 82.44 107 ARG A O 1
ATOM 842 N N . ALA A 1 108 ? -4.348 -10.352 20.734 1 81.88 108 ALA A N 1
ATOM 843 C CA . ALA A 1 108 ? -3.41 -11.109 21.562 1 81.88 108 ALA A CA 1
ATOM 844 C C . ALA A 1 108 ? -2.705 -12.188 20.75 1 81.88 108 ALA A C 1
ATOM 846 O O . ALA A 1 108 ? -1.501 -12.406 20.906 1 81.88 108 ALA A O 1
ATOM 847 N N . GLU A 1 109 ? -3.449 -12.773 19.922 1 84.69 109 GLU A N 1
ATOM 848 C CA . GLU A 1 109 ? -2.889 -13.828 19.094 1 84.69 109 GLU A CA 1
ATOM 849 C C . GLU A 1 109 ? -1.835 -13.273 18.125 1 84.69 109 GLU A C 1
ATOM 851 O O . GLU A 1 109 ? -0.832 -13.93 17.859 1 84.69 109 GLU A O 1
ATOM 856 N N . ASP A 1 110 ? -2.078 -12.094 17.641 1 84.31 110 ASP A N 1
ATOM 857 C CA . ASP A 1 110 ? -1.113 -11.438 16.766 1 84.31 110 ASP A CA 1
ATOM 858 C C . ASP A 1 110 ? 0.206 -11.18 17.484 1 84.31 110 ASP A C 1
ATOM 860 O O . ASP A 1 110 ? 1.28 -11.461 16.953 1 84.31 110 ASP A O 1
ATOM 864 N N . ILE A 1 111 ? 0.097 -10.75 18.672 1 83.44 111 ILE A N 1
ATOM 865 C CA . ILE A 1 111 ? 1.269 -10.398 19.469 1 83.44 111 ILE A CA 1
ATOM 866 C C . ILE A 1 111 ? 2.096 -11.656 19.75 1 83.44 111 ILE A C 1
ATOM 868 O O . ILE A 1 111 ? 3.32 -11.641 19.609 1 83.44 111 ILE A O 1
ATOM 872 N N . GLU A 1 112 ? 1.434 -12.664 20.094 1 84.75 112 GLU A N 1
ATOM 873 C CA . GLU A 1 112 ? 2.117 -13.922 20.375 1 84.75 112 GLU A CA 1
ATOM 874 C C . GLU A 1 112 ? 2.863 -14.438 19.141 1 84.75 112 GLU A C 1
ATOM 876 O O . GLU A 1 112 ? 4.012 -14.875 19.25 1 84.75 112 GLU A O 1
ATOM 881 N N . GLU A 1 113 ? 2.225 -14.367 18.094 1 86.06 113 GLU A N 1
ATOM 882 C CA . GLU A 1 113 ? 2.844 -14.82 16.844 1 86.06 113 GLU A CA 1
ATOM 883 C C . GLU A 1 113 ? 4.051 -13.961 16.484 1 86.06 113 GLU A C 1
ATOM 885 O O . GLU A 1 113 ? 5.062 -14.469 16 1 86.06 113 GLU A O 1
ATOM 890 N N . LEU A 1 114 ? 3.914 -12.719 16.719 1 85.81 114 LEU A N 1
ATOM 891 C CA . LEU A 1 114 ? 5.008 -11.797 16.422 1 85.81 114 LEU A CA 1
ATOM 892 C C . LEU A 1 114 ? 6.227 -12.109 17.281 1 85.81 114 LEU A C 1
ATOM 894 O O . LEU A 1 114 ? 7.359 -12.07 16.797 1 85.81 114 LEU A O 1
ATOM 898 N N . TYR A 1 115 ? 5.965 -12.461 18.469 1 84.25 115 TYR A N 1
ATOM 899 C CA . TYR A 1 115 ? 7.062 -12.82 19.359 1 84.25 115 TYR A CA 1
ATOM 900 C C . TYR A 1 115 ? 7.797 -14.055 18.844 1 84.25 115 TYR A C 1
ATOM 902 O O . TYR A 1 115 ? 9.031 -14.102 18.859 1 84.25 115 TYR A O 1
ATOM 910 N N . LYS A 1 116 ? 7.094 -14.938 18.406 1 85.94 116 LYS A N 1
ATOM 911 C CA . LYS A 1 116 ? 7.688 -16.172 17.906 1 85.94 116 LYS A CA 1
ATOM 912 C C . LYS A 1 116 ? 8.57 -15.906 16.688 1 85.94 116 LYS A C 1
ATOM 914 O O . LYS A 1 116 ? 9.688 -16.422 16.594 1 85.94 116 LYS A O 1
ATOM 919 N N . ILE A 1 117 ? 8.117 -15.141 15.859 1 83.5 117 ILE A N 1
ATOM 920 C CA . ILE A 1 117 ? 8.836 -14.844 14.617 1 83.5 117 ILE A CA 1
ATOM 921 C C . ILE A 1 117 ? 10.102 -14.055 14.93 1 83.5 117 ILE A C 1
ATOM 923 O O . ILE A 1 117 ? 11.172 -14.328 14.375 1 83.5 117 ILE A O 1
ATOM 927 N N . LEU A 1 118 ? 9.938 -13.141 15.797 1 83.44 118 LEU A N 1
ATOM 928 C CA . LEU A 1 118 ? 11.078 -12.297 16.156 1 83.44 118 LEU A CA 1
ATOM 929 C C . LEU A 1 118 ? 12.156 -13.109 16.859 1 83.44 118 LEU A C 1
ATOM 931 O O . LEU A 1 118 ? 13.352 -12.883 16.641 1 83.44 118 LEU A O 1
ATOM 935 N N . ASN A 1 119 ? 11.688 -13.969 17.656 1 82.5 119 ASN A N 1
ATOM 936 C CA . ASN A 1 119 ? 12.625 -14.852 18.328 1 82.5 119 ASN A CA 1
ATOM 937 C C . ASN A 1 119 ? 13.43 -15.688 17.328 1 82.5 119 ASN A C 1
ATOM 939 O O . ASN A 1 119 ? 14.641 -15.859 17.484 1 82.5 119 ASN A O 1
ATOM 943 N N . GLU A 1 120 ? 12.75 -16.125 16.344 1 81.38 120 GLU A N 1
ATOM 944 C CA . GLU A 1 120 ? 13.406 -16.922 15.312 1 81.38 120 GLU A CA 1
ATOM 945 C C . GLU A 1 120 ? 14.359 -16.062 14.477 1 81.38 120 GLU A C 1
ATOM 947 O O . GLU A 1 120 ? 15.445 -16.516 14.117 1 81.38 120 GLU A O 1
ATOM 952 N N . ALA A 1 121 ? 13.938 -14.922 14.227 1 76.62 121 ALA A N 1
ATOM 953 C CA . ALA A 1 121 ? 14.75 -14.008 13.438 1 76.62 121 ALA A CA 1
ATOM 954 C C . ALA A 1 121 ? 16.016 -13.602 14.195 1 76.62 121 ALA A C 1
ATOM 956 O O . ALA A 1 121 ? 17.078 -13.422 13.594 1 76.62 121 ALA A O 1
ATOM 957 N N . GLU A 1 122 ? 15.789 -13.32 15.477 1 75.38 122 GLU A N 1
ATOM 958 C CA . GLU A 1 122 ? 16.922 -12.953 16.328 1 75.38 122 GLU A CA 1
ATOM 959 C C . GLU A 1 122 ? 17.984 -14.047 16.328 1 75.38 122 GLU A C 1
ATOM 961 O O . GLU A 1 122 ? 19.188 -13.75 16.328 1 75.38 122 GLU A O 1
ATOM 966 N N . LYS A 1 123 ? 17.516 -15.203 16.281 1 74.88 123 LYS A N 1
ATOM 967 C CA . LYS A 1 123 ? 18.453 -16.328 16.281 1 74.88 123 LYS A CA 1
ATOM 968 C C . LYS A 1 123 ? 19.234 -16.391 14.977 1 74.88 123 LYS A C 1
ATOM 970 O O . LYS A 1 123 ? 20.406 -16.781 14.961 1 74.88 123 LYS A O 1
ATOM 975 N N . GLU A 1 124 ? 18.672 -15.945 13.938 1 68.38 124 GLU A N 1
ATOM 976 C CA . GLU A 1 124 ? 19.312 -15.969 12.625 1 68.38 124 GLU A CA 1
ATOM 977 C C . GLU A 1 124 ? 20.281 -14.805 12.469 1 68.38 124 GLU A C 1
ATOM 979 O O . GLU A 1 124 ? 21.297 -14.922 11.766 1 68.38 124 GLU A O 1
ATOM 984 N N . VAL A 1 125 ? 19.922 -13.711 13.016 1 63.97 125 VAL A N 1
ATOM 985 C CA . VAL A 1 125 ? 20.812 -12.555 12.922 1 63.97 125 VAL A CA 1
ATOM 986 C C . VAL A 1 125 ? 22.031 -12.766 13.82 1 63.97 125 VAL A C 1
ATOM 988 O O . VAL A 1 125 ? 23.141 -12.32 13.484 1 63.97 125 VAL A O 1
ATOM 991 N N . GLU A 1 126 ? 21.844 -13.312 14.953 1 58.66 126 GLU A N 1
ATOM 992 C CA . GLU A 1 126 ? 22.969 -13.578 15.844 1 58.66 126 GLU A CA 1
ATOM 993 C C . GLU A 1 126 ? 23.859 -14.688 15.297 1 58.66 126 GLU A C 1
ATOM 995 O O . GLU A 1 126 ? 25.062 -14.742 15.609 1 58.66 126 GLU A O 1
ATOM 1000 N N . LYS A 1 127 ? 23.516 -15.414 14.266 1 53.94 127 LYS A N 1
ATOM 1001 C CA . LYS A 1 127 ? 24.406 -16.406 13.68 1 53.94 127 LYS A CA 1
ATOM 1002 C C . LYS A 1 127 ? 25.234 -15.812 12.547 1 53.94 127 LYS A C 1
ATOM 1004 O O . LYS A 1 127 ? 24.844 -14.805 11.945 1 53.94 127 LYS A O 1
ATOM 1009 N N . MET B 1 1 ? -18.531 9.289 8.242 1 42.16 1 MET B N 1
ATOM 1010 C CA . MET B 1 1 ? -18.234 9.242 6.816 1 42.16 1 MET B CA 1
ATOM 1011 C C . MET B 1 1 ? -17.031 8.344 6.543 1 42.16 1 MET B C 1
ATOM 1013 O O . MET B 1 1 ? -16.109 8.266 7.359 1 42.16 1 MET B O 1
ATOM 1017 N N . LYS B 1 2 ? -17.156 7.438 5.637 1 53.97 2 LYS B N 1
ATOM 1018 C CA . LYS B 1 2 ? -16.062 6.516 5.328 1 53.97 2 LYS B CA 1
ATOM 1019 C C . LYS B 1 2 ? -14.805 7.266 4.91 1 53.97 2 LYS B C 1
ATOM 1021 O O . LYS B 1 2 ? -14.875 8.227 4.137 1 53.97 2 LYS B O 1
ATOM 1026 N N . LYS B 1 3 ? -13.711 7.238 5.68 1 67.31 3 LYS B N 1
ATOM 1027 C CA . LYS B 1 3 ? -12.469 7.961 5.406 1 67.31 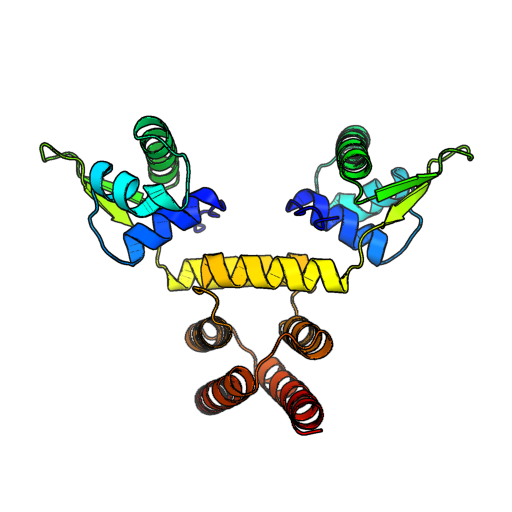3 LYS B CA 1
ATOM 1028 C C . LYS B 1 3 ? -11.938 7.629 4.016 1 67.31 3 LYS B C 1
ATOM 1030 O O . LYS B 1 3 ? -11.852 6.457 3.641 1 67.31 3 LYS B O 1
ATOM 1035 N N . PRO B 1 4 ? -11.781 8.672 3.223 1 75.12 4 PRO B N 1
ATOM 1036 C CA . PRO B 1 4 ? -11.406 8.461 1.825 1 75.12 4 PRO B CA 1
ATOM 1037 C C . PRO B 1 4 ? -10.062 7.738 1.682 1 75.12 4 PRO B C 1
ATOM 1039 O O . PRO B 1 4 ? -9.164 7.938 2.498 1 75.12 4 PRO B O 1
ATOM 1042 N N . ALA B 1 5 ? -10.086 6.875 0.802 1 83.75 5 ALA B N 1
ATOM 1043 C CA . ALA B 1 5 ? -8.836 6.219 0.428 1 83.75 5 ALA B CA 1
ATOM 1044 C C . ALA B 1 5 ? -7.883 7.199 -0.247 1 83.75 5 ALA B C 1
ATOM 1046 O O . ALA B 1 5 ? -8.305 8.039 -1.048 1 83.75 5 ALA B O 1
ATOM 1047 N N . LEU B 1 6 ? -6.66 7.246 0.173 1 93.69 6 LEU B N 1
ATOM 1048 C CA . LEU B 1 6 ? -5.652 8.148 -0.377 1 93.69 6 LEU B CA 1
ATOM 1049 C C . LEU B 1 6 ? -4.789 7.43 -1.408 1 93.69 6 LEU B C 1
ATOM 1051 O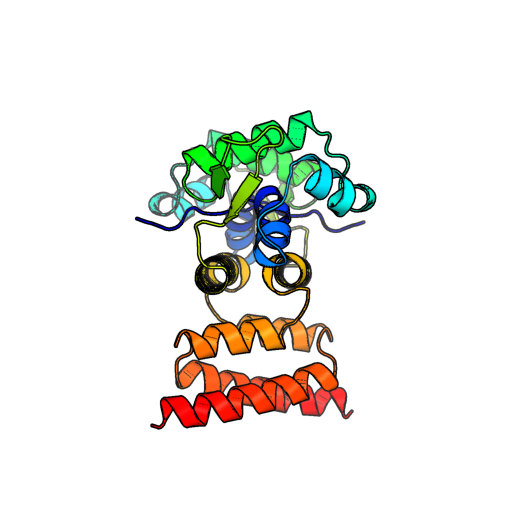 O . LEU B 1 6 ? -4.32 6.316 -1.167 1 93.69 6 LEU B O 1
ATOM 1055 N N . SER B 1 7 ? -4.609 8.086 -2.539 1 91.94 7 SER B N 1
ATOM 1056 C CA . SER B 1 7 ? -3.65 7.59 -3.52 1 91.94 7 SER B CA 1
ATOM 1057 C C . SER B 1 7 ? -2.217 7.848 -3.072 1 91.94 7 SER B C 1
ATOM 1059 O O . SER B 1 7 ? -1.986 8.57 -2.1 1 91.94 7 SER B O 1
ATOM 1061 N N . ASP B 1 8 ? -1.272 7.32 -3.857 1 91.12 8 ASP B N 1
ATOM 1062 C CA . ASP B 1 8 ? 0.135 7.523 -3.527 1 91.12 8 ASP B CA 1
ATOM 1063 C C . ASP B 1 8 ? 0.49 9.008 -3.529 1 91.12 8 ASP B C 1
ATOM 1065 O O . ASP B 1 8 ? 1.202 9.484 -2.643 1 91.12 8 ASP B O 1
ATOM 1069 N N . GLY B 1 9 ? -0.02 9.648 -4.527 1 93.31 9 GLY B N 1
ATOM 1070 C CA . GLY B 1 9 ? 0.229 11.078 -4.609 1 93.31 9 GLY B CA 1
ATOM 1071 C C . GLY B 1 9 ? -0.41 11.859 -3.48 1 93.31 9 GLY B C 1
ATOM 1072 O O . GLY B 1 9 ? 0.19 12.805 -2.953 1 93.31 9 GLY B O 1
ATOM 1073 N N . GLU B 1 10 ? -1.57 11.461 -3.141 1 96.25 10 GLU B N 1
ATOM 1074 C CA . GLU B 1 10 ? -2.275 12.156 -2.07 1 96.25 10 GLU B CA 1
ATOM 1075 C C . GLU B 1 10 ? -1.583 11.945 -0.726 1 96.25 10 GLU B C 1
ATOM 1077 O O . GLU B 1 10 ? -1.582 12.844 0.123 1 96.25 10 GLU B O 1
ATOM 1082 N N . TRP B 1 11 ? -1.034 10.812 -0.567 1 96.31 11 TRP B N 1
ATOM 1083 C CA . TRP B 1 11 ? -0.271 10.547 0.648 1 96.31 11 TRP B CA 1
ATOM 1084 C C . TRP B 1 11 ? 0.889 11.523 0.788 1 96.31 11 TRP B C 1
ATOM 1086 O O . TRP B 1 11 ? 1.175 12.008 1.887 1 96.31 11 TRP B O 1
ATOM 1096 N N . LYS B 1 12 ? 1.532 11.836 -0.281 1 96.31 12 LYS B N 1
ATOM 1097 C CA . LYS B 1 12 ? 2.643 12.789 -0.25 1 96.31 12 LYS B CA 1
ATOM 1098 C C . LYS B 1 12 ? 2.186 14.156 0.247 1 96.31 12 LYS B C 1
ATOM 1100 O O . LYS B 1 12 ? 2.832 14.758 1.107 1 96.31 12 LYS B O 1
ATOM 1105 N N . LEU B 1 13 ? 1.077 14.555 -0.287 1 97.44 13 LEU B N 1
ATOM 1106 C CA . LEU B 1 13 ? 0.544 15.852 0.115 1 97.44 13 LEU B CA 1
ATOM 1107 C C . LEU B 1 13 ? 0.056 15.812 1.559 1 97.44 13 LEU B C 1
ATOM 1109 O O . LEU B 1 13 ? 0.291 16.75 2.322 1 97.44 13 LEU B O 1
ATOM 1113 N N . MET B 1 14 ? -0.574 14.766 1.888 1 97.62 14 MET B N 1
ATOM 1114 C CA . MET B 1 14 ? -1.093 14.641 3.248 1 97.62 14 MET B CA 1
ATOM 1115 C C . MET B 1 14 ? 0.045 14.594 4.262 1 97.62 14 MET B C 1
ATOM 1117 O O . MET B 1 14 ? -0.043 15.195 5.332 1 97.62 14 MET B O 1
ATOM 1121 N N . ASN B 1 15 ? 1.059 13.859 3.912 1 97.19 15 ASN B N 1
ATOM 1122 C CA . ASN B 1 15 ? 2.207 13.797 4.809 1 97.19 15 ASN B CA 1
ATOM 1123 C C . ASN B 1 15 ? 2.773 15.18 5.094 1 97.19 15 ASN B C 1
ATOM 1125 O O . ASN B 1 15 ? 3.148 15.484 6.23 1 97.19 15 ASN B O 1
ATOM 1129 N N . LEU B 1 16 ? 2.811 15.977 4.121 1 97.19 16 LEU B N 1
ATOM 1130 C CA . LEU B 1 16 ? 3.277 17.344 4.316 1 97.19 16 LEU B CA 1
ATOM 1131 C C . LEU B 1 16 ? 2.352 18.109 5.262 1 97.19 16 LEU B C 1
ATOM 1133 O O . LEU B 1 16 ? 2.818 18.812 6.156 1 97.19 16 LEU B O 1
ATOM 1137 N N . LEU B 1 17 ? 1.068 17.938 5.07 1 98.12 17 LEU B N 1
ATOM 1138 C CA . LEU B 1 17 ? 0.084 18.672 5.859 1 98.12 17 LEU B CA 1
ATOM 1139 C C . LEU B 1 17 ? 0.046 18.156 7.293 1 98.12 17 LEU B C 1
ATOM 1141 O O . LEU B 1 17 ? -0.191 18.938 8.227 1 98.12 17 LEU B O 1
ATOM 1145 N N . TRP B 1 18 ? 0.253 16.922 7.496 1 97.56 18 TRP B N 1
ATOM 1146 C CA . TRP B 1 18 ? 0.295 16.344 8.836 1 97.56 18 TRP B CA 1
ATOM 1147 C C . TRP B 1 18 ? 1.558 16.766 9.57 1 97.56 18 TRP B C 1
ATOM 1149 O O . TRP B 1 18 ? 1.535 16.969 10.789 1 97.56 18 TRP B O 1
ATOM 1159 N N . GLU B 1 19 ? 2.621 16.891 8.844 1 96.88 19 GLU B N 1
ATOM 1160 C CA . GLU B 1 19 ? 3.883 17.344 9.422 1 96.88 19 GLU B CA 1
ATOM 1161 C C . GLU B 1 19 ? 3.773 18.781 9.914 1 96.88 19 GLU B C 1
ATOM 1163 O O . GLU B 1 19 ? 4.25 19.109 11 1 96.88 19 GLU B O 1
ATOM 1168 N N . LYS B 1 20 ? 3.273 19.578 9.086 1 97.19 20 LYS B N 1
ATOM 1169 C CA . LYS B 1 20 ? 3.047 21 9.383 1 97.19 20 LYS B CA 1
ATOM 1170 C C . LYS B 1 20 ? 1.812 21.516 8.648 1 97.19 20 LYS B C 1
ATOM 1172 O O . LYS B 1 20 ? 1.645 21.281 7.453 1 97.19 20 LYS B O 1
ATOM 1177 N N . SER B 1 21 ? 0.906 22.156 9.383 1 97.06 21 SER B N 1
ATOM 1178 C CA . SER B 1 21 ? -0.255 22.812 8.781 1 97.06 21 SER B CA 1
ATOM 1179 C C . SER B 1 21 ? -0.597 24.094 9.508 1 97.06 21 SER B C 1
ATOM 1181 O O . SER B 1 21 ? -0.301 24.25 10.695 1 97.06 21 SER B O 1
ATOM 1183 N N . PRO B 1 22 ? -1.137 25.031 8.891 1 97.44 22 PRO B N 1
ATOM 1184 C CA . PRO B 1 22 ? -1.479 24.984 7.469 1 97.44 22 PRO B CA 1
ATOM 1185 C C . PRO B 1 22 ? -0.269 25.188 6.562 1 97.44 22 PRO B C 1
ATOM 1187 O O . PRO B 1 22 ? 0.788 25.625 7.031 1 97.44 22 PRO B O 1
ATO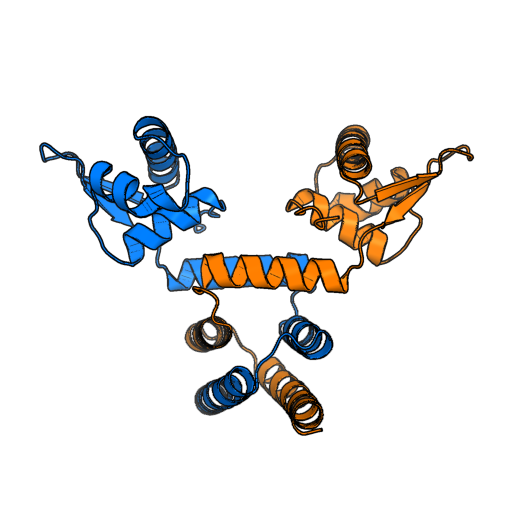M 1190 N N . ARG B 1 23 ? -0.372 24.766 5.277 1 98.06 23 ARG B N 1
ATOM 1191 C CA . ARG B 1 23 ? 0.638 25.047 4.258 1 98.06 23 ARG B CA 1
ATOM 1192 C C . ARG B 1 23 ? 0.015 25.703 3.033 1 98.06 23 ARG B C 1
ATOM 1194 O O . ARG B 1 23 ? -1.146 25.453 2.707 1 98.06 23 ARG B O 1
ATOM 1201 N N . THR B 1 24 ? 0.806 26.547 2.4 1 97.75 24 THR B N 1
ATOM 1202 C CA . THR B 1 24 ? 0.419 27.094 1.105 1 97.75 24 THR B CA 1
ATOM 1203 C C . THR B 1 24 ? 0.867 26.172 -0.028 1 97.75 24 THR B C 1
ATOM 1205 O O . THR B 1 24 ? 1.671 25.266 0.185 1 97.75 24 THR B O 1
ATOM 1208 N N . ILE B 1 25 ? 0.292 26.406 -1.201 1 96.81 25 ILE B N 1
ATOM 1209 C CA . ILE B 1 25 ? 0.705 25.641 -2.369 1 96.81 25 ILE B CA 1
ATOM 1210 C C . ILE B 1 25 ? 2.193 25.844 -2.629 1 96.81 25 ILE B C 1
ATOM 1212 O O . ILE B 1 25 ? 2.922 24.906 -2.922 1 96.81 25 ILE B O 1
ATOM 1216 N N . ALA B 1 26 ? 2.621 27.141 -2.465 1 96 26 ALA B N 1
ATOM 1217 C CA . ALA B 1 26 ? 4.027 27.469 -2.682 1 96 26 ALA B CA 1
ATOM 1218 C C . ALA B 1 26 ? 4.93 26.672 -1.746 1 96 26 ALA B C 1
ATOM 1220 O O . ALA B 1 26 ? 5.98 26.172 -2.16 1 96 26 ALA B O 1
ATOM 1221 N N . GLU B 1 27 ? 4.527 26.547 -0.568 1 97.19 27 GLU B N 1
ATOM 1222 C CA . GLU B 1 27 ? 5.285 25.781 0.413 1 97.19 27 GLU B CA 1
ATOM 1223 C C . GLU B 1 27 ? 5.332 24.297 0.039 1 97.19 27 GLU B C 1
ATOM 1225 O O . GLU B 1 27 ? 6.359 23.641 0.215 1 97.19 27 GLU B O 1
ATOM 1230 N N . MET B 1 28 ? 4.262 23.797 -0.443 1 97.56 28 MET B N 1
ATOM 1231 C CA . MET B 1 28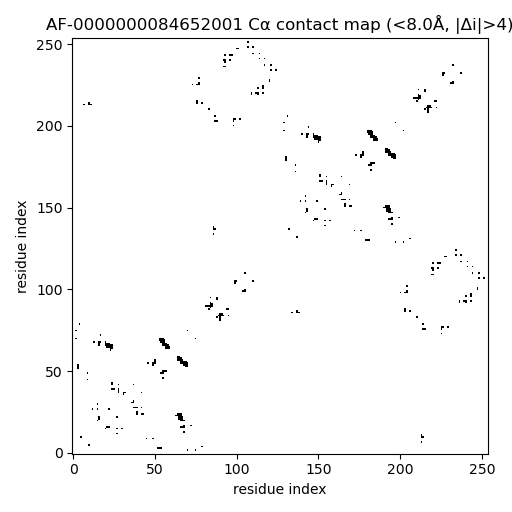 ? 4.188 22.391 -0.803 1 97.56 28 MET B CA 1
ATOM 1232 C C . MET B 1 28 ? 5.02 22.094 -2.049 1 97.56 28 MET B C 1
ATOM 1234 O O . MET B 1 28 ? 5.684 21.062 -2.133 1 97.56 28 MET B O 1
ATOM 1238 N N . VAL B 1 29 ? 4.992 22.969 -3.004 1 96.69 29 VAL B N 1
ATOM 1239 C CA . VAL B 1 29 ? 5.824 22.844 -4.195 1 96.69 29 VAL B CA 1
ATOM 1240 C C . VAL B 1 29 ? 7.297 22.781 -3.791 1 96.69 29 VAL B C 1
ATOM 1242 O O . VAL B 1 29 ? 8.047 21.922 -4.266 1 96.69 29 VAL B O 1
ATOM 1245 N N . ALA B 1 30 ? 7.672 23.688 -2.928 1 96.81 30 ALA B N 1
ATOM 1246 C CA . ALA B 1 30 ? 9.055 23.766 -2.467 1 96.81 30 ALA B CA 1
ATOM 1247 C C . ALA B 1 30 ? 9.453 22.484 -1.734 1 96.81 30 ALA B C 1
ATOM 1249 O O . ALA B 1 30 ? 10.562 21.969 -1.923 1 96.81 30 ALA B O 1
ATOM 1250 N N . ALA B 1 31 ? 8.555 22 -0.924 1 96.25 31 ALA B N 1
ATOM 1251 C CA . ALA B 1 31 ? 8.844 20.828 -0.102 1 96.25 31 ALA B CA 1
ATOM 1252 C C . ALA B 1 31 ? 8.977 19.578 -0.961 1 96.25 31 ALA B C 1
ATOM 1254 O O . ALA B 1 31 ? 9.727 18.656 -0.618 1 96.25 31 ALA B O 1
ATOM 1255 N N . LEU B 1 32 ? 8.25 19.547 -2.119 1 96.06 32 LEU B N 1
ATOM 1256 C CA . LEU B 1 32 ? 8.195 18.328 -2.92 1 96.06 32 LEU B CA 1
ATOM 1257 C C . LEU B 1 32 ? 9.094 1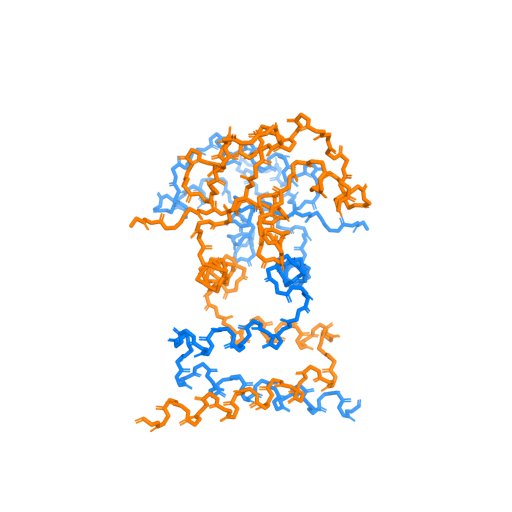8.438 -4.148 1 96.06 32 LEU B C 1
ATOM 1259 O O . LEU B 1 32 ? 9.125 17.531 -4.98 1 96.06 32 LEU B O 1
ATOM 1263 N N . LYS B 1 33 ? 9.797 19.516 -4.262 1 93.62 33 LYS B N 1
ATOM 1264 C CA . LYS B 1 33 ? 10.57 19.844 -5.461 1 93.62 33 LYS B CA 1
ATOM 1265 C C . LYS B 1 33 ? 11.578 18.75 -5.781 1 93.62 33 LYS B C 1
ATOM 1267 O O . LYS B 1 33 ? 11.805 18.422 -6.953 1 93.62 33 LYS B O 1
ATOM 1272 N N . ASN B 1 34 ? 12.172 18.172 -4.781 1 92.19 34 ASN B N 1
ATOM 1273 C CA . ASN B 1 34 ? 13.219 17.188 -4.992 1 92.19 34 ASN B CA 1
ATOM 1274 C C . ASN B 1 34 ? 12.641 15.773 -5.094 1 92.19 34 ASN B C 1
ATOM 1276 O O . ASN B 1 34 ? 13.328 14.852 -5.52 1 92.19 34 ASN B O 1
ATOM 1280 N N . ASP B 1 35 ? 11.391 15.641 -4.734 1 90.31 35 ASP B N 1
ATOM 1281 C CA . ASP B 1 35 ? 10.797 14.312 -4.668 1 90.31 35 ASP B CA 1
ATOM 1282 C C . ASP B 1 35 ? 9.875 14.062 -5.855 1 90.31 35 ASP B C 1
ATOM 1284 O O . ASP B 1 35 ? 9.602 12.906 -6.203 1 90.31 35 ASP B O 1
ATOM 1288 N N . THR B 1 36 ? 9.367 15.148 -6.305 1 92.19 36 THR B N 1
ATOM 1289 C CA . THR B 1 36 ? 8.406 15.031 -7.395 1 92.19 36 THR B CA 1
ATOM 1290 C C . THR B 1 36 ? 8.664 16.078 -8.469 1 92.19 36 THR B C 1
ATOM 1292 O O . THR B 1 36 ? 9.422 17.031 -8.234 1 92.19 36 THR B O 1
ATOM 1295 N N . ALA B 1 37 ? 8.039 15.867 -9.625 1 93 37 ALA B N 1
ATOM 1296 C CA . ALA B 1 37 ? 8.094 16.859 -10.703 1 93 37 ALA B CA 1
ATOM 1297 C C . ALA B 1 37 ? 6.797 17.656 -10.797 1 93 37 ALA B C 1
ATOM 1299 O O . ALA B 1 37 ? 6.449 18.172 -11.859 1 93 37 ALA B O 1
ATOM 1300 N N . TRP B 1 38 ? 6.141 17.734 -9.758 1 95.25 38 TRP B N 1
ATOM 1301 C CA . TRP B 1 38 ? 4.828 18.375 -9.789 1 95.25 38 TRP B CA 1
ATOM 1302 C C . TRP B 1 38 ? 4.957 19.891 -9.859 1 95.25 38 TRP B C 1
ATOM 1304 O O . TRP B 1 38 ? 5.789 20.469 -9.164 1 95.25 38 TRP B O 1
ATOM 1314 N N . THR B 1 39 ? 4.145 20.453 -10.664 1 95.12 39 THR B N 1
ATOM 1315 C CA . THR B 1 39 ? 4.031 21.906 -10.758 1 95.12 39 THR B CA 1
ATOM 1316 C C . THR B 1 39 ? 2.967 22.438 -9.805 1 95.12 39 THR B C 1
ATOM 1318 O O . THR B 1 39 ? 2.213 21.656 -9.219 1 95.12 39 THR B O 1
ATOM 1321 N N . LYS B 1 40 ? 3.023 23.766 -9.742 1 96.44 40 LYS B N 1
ATOM 1322 C CA . LYS B 1 40 ? 1.967 24.406 -8.961 1 96.44 40 LYS B CA 1
ATOM 1323 C C . LYS B 1 40 ? 0.586 23.984 -9.453 1 96.44 40 LYS B C 1
ATOM 1325 O O . LYS B 1 40 ? -0.314 23.734 -8.656 1 96.44 40 LYS B O 1
ATOM 1330 N N . ALA B 1 41 ? 0.404 23.859 -10.664 1 96.62 41 ALA B N 1
ATOM 1331 C CA . ALA B 1 41 ? -0.869 23.484 -11.266 1 96.62 41 ALA B CA 1
ATOM 1332 C C . ALA B 1 41 ? -1.255 22.062 -10.883 1 96.62 41 ALA B C 1
ATOM 1334 O O . ALA B 1 41 ? -2.412 21.797 -10.555 1 96.62 41 ALA B O 1
ATOM 1335 N N . THR B 1 42 ? -0.305 21.141 -10.875 1 96.31 42 THR B N 1
ATOM 1336 C CA . THR B 1 42 ? -0.541 19.734 -10.523 1 96.31 42 THR B CA 1
ATOM 1337 C C . THR B 1 42 ? -1.017 19.625 -9.078 1 96.31 42 THR B C 1
ATOM 1339 O O . THR B 1 42 ? -1.997 18.922 -8.797 1 96.31 42 THR B O 1
ATOM 1342 N N . ILE B 1 43 ? -0.296 20.359 -8.273 1 97.56 43 ILE B N 1
ATOM 1343 C CA . ILE B 1 43 ? -0.624 20.312 -6.855 1 97.56 43 ILE B CA 1
ATOM 1344 C C . ILE B 1 43 ? -2.004 20.922 -6.625 1 97.56 43 ILE B C 1
ATOM 1346 O O . ILE B 1 43 ? -2.803 20.391 -5.848 1 97.56 43 ILE B O 1
ATOM 1350 N N . ASN B 1 44 ? -2.229 21.953 -7.352 1 97 44 ASN B N 1
ATOM 1351 C CA . ASN B 1 44 ? -3.531 22.594 -7.254 1 97 44 ASN B CA 1
ATOM 1352 C C . ASN B 1 44 ? -4.66 21.641 -7.641 1 97 44 ASN B C 1
ATOM 1354 O O . ASN B 1 44 ? -5.676 21.562 -6.949 1 97 44 ASN B O 1
ATOM 1358 N N . ILE B 1 45 ? -4.535 20.969 -8.672 1 97.56 45 ILE B N 1
ATOM 1359 C CA . ILE B 1 45 ? -5.543 20.031 -9.156 1 97.56 45 ILE B CA 1
ATOM 1360 C C . ILE B 1 45 ? -5.738 18.906 -8.141 1 97.56 45 ILE B C 1
ATOM 1362 O O . ILE B 1 45 ? -6.871 18.547 -7.816 1 97.56 45 ILE B O 1
ATOM 1366 N N . MET B 1 46 ? -4.715 18.484 -7.609 1 97.88 46 MET B N 1
ATOM 1367 C CA . MET B 1 46 ? -4.777 17.391 -6.641 1 97.88 46 MET B CA 1
ATOM 1368 C C . MET B 1 46 ? -5.473 17.828 -5.359 1 97.88 46 MET B C 1
ATOM 1370 O O . MET B 1 46 ? -6.309 17.109 -4.816 1 97.88 46 MET B O 1
ATOM 1374 N N . LEU B 1 47 ? -5.098 19.016 -4.922 1 98.12 47 LEU B N 1
ATOM 1375 C CA . LEU B 1 47 ? -5.727 19.547 -3.717 1 98.12 47 LEU B CA 1
ATOM 1376 C C . LEU B 1 47 ? -7.227 19.734 -3.928 1 98.12 47 LEU B C 1
ATOM 1378 O O . LEU B 1 47 ? -8.023 19.5 -3.016 1 98.12 47 LEU B O 1
ATOM 1382 N N 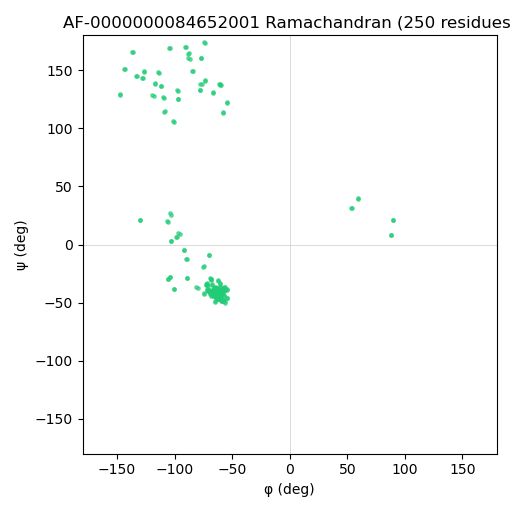. GLY B 1 48 ? -7.539 20.219 -5.094 1 97.62 48 GLY B N 1
ATOM 1383 C CA . GLY B 1 48 ? -8.953 20.344 -5.41 1 97.62 48 GLY B CA 1
ATOM 1384 C C . GLY B 1 48 ? -9.719 19.047 -5.258 1 97.62 48 GLY B C 1
ATOM 1385 O O . GLY B 1 48 ? -10.797 19.016 -4.672 1 97.62 48 GLY B O 1
ATOM 1386 N N . ARG B 1 49 ? -9.203 17.984 -5.75 1 97.12 49 ARG B N 1
ATOM 1387 C CA . ARG B 1 49 ? -9.805 16.656 -5.629 1 97.12 49 ARG B CA 1
ATOM 1388 C C . ARG B 1 49 ? -9.883 16.219 -4.168 1 97.12 49 ARG B C 1
ATOM 1390 O O . ARG B 1 49 ? -10.867 15.609 -3.748 1 97.12 49 ARG B O 1
ATOM 1397 N N . MET B 1 50 ? -8.906 16.562 -3.486 1 97.69 50 MET B N 1
ATOM 1398 C CA . MET B 1 50 ? -8.836 16.156 -2.086 1 97.69 50 MET B CA 1
ATOM 1399 C C . MET B 1 50 ? -9.836 16.938 -1.239 1 97.69 50 MET B C 1
ATOM 1401 O O . MET B 1 50 ? -10.383 16.406 -0.269 1 97.69 50 MET B O 1
ATOM 1405 N N . ILE B 1 51 ? -10.062 18.125 -1.548 1 97.25 51 ILE B N 1
ATOM 1406 C CA . ILE B 1 51 ? -11.086 18.922 -0.889 1 97.25 51 ILE B CA 1
ATOM 1407 C C . ILE B 1 51 ? -12.461 18.328 -1.16 1 97.25 51 ILE B C 1
ATOM 1409 O O . ILE B 1 51 ? -13.273 18.172 -0.241 1 97.25 51 ILE B O 1
ATOM 1413 N N . ASN B 1 52 ? -12.688 17.984 -2.381 1 96.25 52 ASN B N 1
ATOM 1414 C CA . ASN B 1 52 ? -13.969 17.422 -2.777 1 96.25 52 ASN B CA 1
ATOM 1415 C C . ASN B 1 52 ? -14.266 16.125 -2.031 1 96.25 52 ASN B C 1
ATOM 1417 O O . ASN B 1 52 ? -15.422 15.844 -1.694 1 96.25 52 ASN B O 1
ATOM 1421 N N . LYS B 1 53 ? -13.25 15.391 -1.753 1 94.44 53 LYS B N 1
ATOM 1422 C CA . LYS B 1 53 ? -13.492 14.117 -1.088 1 94.44 53 LYS B CA 1
ATOM 1423 C C . LYS B 1 53 ? -13.422 14.266 0.429 1 94.44 53 LYS B C 1
ATOM 1425 O O . LYS B 1 53 ? -13.539 13.273 1.16 1 94.44 53 LYS B O 1
ATOM 1430 N N . GLY B 1 54 ? -13.078 15.422 0.892 1 95.38 54 GLY B N 1
ATOM 1431 C CA . GLY B 1 54 ? -13.148 15.727 2.312 1 95.38 54 GLY B CA 1
ATOM 1432 C C . GLY B 1 54 ? -11.875 15.398 3.057 1 95.38 54 GLY B C 1
ATOM 1433 O O . GLY B 1 54 ? -11.883 15.219 4.277 1 95.38 54 GLY B O 1
ATOM 1434 N N . ALA B 1 55 ? -10.7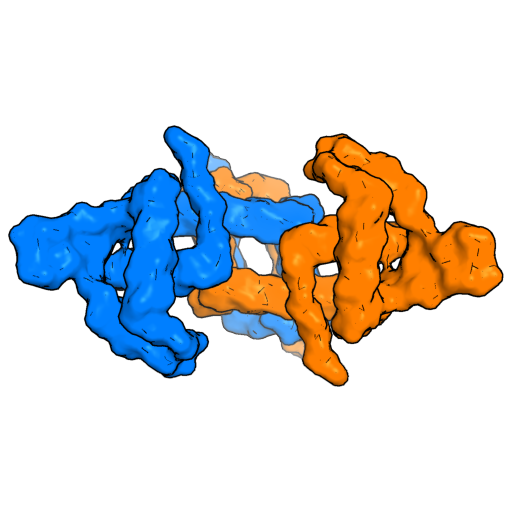27 15.289 2.387 1 97 55 ALA B N 1
ATOM 1435 C CA . ALA B 1 55 ? -9.445 14.977 3.023 1 97 55 ALA B CA 1
ATOM 1436 C C . ALA B 1 55 ? -8.734 16.25 3.469 1 97 55 ALA B C 1
ATOM 1438 O O . ALA B 1 55 ? -7.973 16.234 4.441 1 97 55 ALA B O 1
ATOM 1439 N N . VAL B 1 56 ? -9.016 17.344 2.727 1 97.75 56 VAL B N 1
ATOM 1440 C CA . VAL B 1 56 ? -8.312 18.594 2.949 1 97.75 56 VAL B CA 1
ATOM 1441 C C . VAL B 1 56 ? -9.32 19.75 2.994 1 97.75 56 VAL B C 1
ATOM 1443 O O . VAL B 1 56 ? -10.344 19.719 2.316 1 97.75 56 VAL B O 1
ATOM 1446 N N . ARG B 1 57 ? -9.023 20.641 3.775 1 97.62 57 ARG B N 1
ATOM 1447 C CA . ARG B 1 57 ? -9.797 21.891 3.799 1 97.62 57 ARG B CA 1
ATOM 1448 C C . ARG B 1 57 ? -8.945 23.062 3.35 1 97.62 57 ARG B C 1
ATOM 1450 O O . ARG B 1 57 ? -7.738 23.094 3.58 1 97.62 57 ARG B O 1
ATOM 1457 N N . CYS B 1 58 ? -9.594 23.984 2.748 1 98 58 CYS B N 1
ATOM 1458 C CA . CYS B 1 58 ? -8.922 25.172 2.24 1 98 58 CYS B CA 1
ATOM 1459 C C . CYS B 1 58 ? -9.477 26.438 2.902 1 98 58 CYS B C 1
ATOM 1461 O O . CYS B 1 58 ? -10.688 26.578 3.066 1 98 58 CYS B O 1
ATOM 1463 N N . ASP B 1 59 ? -8.594 27.234 3.416 1 97.56 59 ASP B N 1
ATOM 1464 C CA . ASP B 1 59 ? -8.914 28.594 3.842 1 97.56 59 ASP B CA 1
ATOM 1465 C C . ASP B 1 59 ? -8.453 29.609 2.803 1 97.56 59 ASP B C 1
ATOM 1467 O O . ASP B 1 59 ? -7.262 29.891 2.688 1 97.56 59 ASP B O 1
ATOM 1471 N N . ASP B 1 60 ? -9.383 30.109 2.146 1 93.94 60 ASP B N 1
ATOM 1472 C CA . ASP B 1 60 ? -9.055 31.031 1.069 1 93.94 60 ASP B CA 1
ATOM 1473 C C . ASP B 1 60 ? -9.383 32.469 1.467 1 93.94 60 ASP B C 1
ATOM 1475 O O . ASP B 1 60 ? -9.672 33.312 0.608 1 93.94 60 ASP B O 1
ATOM 1479 N N . SER B 1 61 ? -9.5 32.75 2.688 1 93.62 61 SER B N 1
ATOM 1480 C CA . SER B 1 61 ? -9.836 34.062 3.186 1 93.62 61 SER B CA 1
ATOM 1481 C C . SER B 1 61 ? -8.641 35 3.084 1 93.62 61 SER B C 1
ATOM 1483 O O . SER B 1 61 ? -8.797 36.219 3.213 1 93.62 61 SER B O 1
ATOM 1485 N N . ARG B 1 62 ? -7.488 34.5 2.967 1 89.25 62 ARG B N 1
ATOM 1486 C CA . ARG B 1 62 ? -6.254 35.281 2.84 1 89.25 62 ARG B CA 1
ATOM 1487 C C . ARG B 1 62 ? -5.75 35.281 1.401 1 89.25 62 ARG B C 1
ATOM 1489 O O . ARG B 1 62 ? -6.32 34.594 0.54 1 89.25 62 ARG B O 1
ATOM 1496 N N . ARG B 1 63 ? -4.82 36.094 1.177 1 89.62 63 ARG B N 1
ATOM 1497 C CA . ARG B 1 63 ? -4.23 36.188 -0.154 1 89.62 63 ARG B CA 1
ATOM 1498 C C . ARG B 1 63 ? -3.699 34.844 -0.62 1 89.62 63 ARG B C 1
ATOM 1500 O O . ARG B 1 63 ? -3.969 34.406 -1.745 1 89.62 63 ARG B O 1
ATOM 1507 N N . SER B 1 64 ? -2.943 34.219 0.245 1 93.81 64 SER B N 1
ATOM 1508 C CA . SER B 1 64 ? -2.484 32.875 -0.064 1 93.81 64 SER B CA 1
ATOM 1509 C C . SER B 1 64 ? -3.369 31.828 0.599 1 93.81 64 SER B C 1
ATOM 1511 O O . SER B 1 64 ? -3.566 31.844 1.816 1 93.81 64 SER B O 1
ATOM 1513 N N . LYS B 1 65 ? -3.869 30.953 -0.236 1 97.06 65 LYS B N 1
ATOM 1514 C CA . LYS B 1 65 ? -4.707 29.891 0.282 1 97.06 65 LYS B CA 1
ATOM 1515 C C . LYS B 1 65 ? -3.936 29.016 1.268 1 97.06 65 LYS B C 1
ATOM 1517 O O . LYS B 1 65 ? -2.762 28.703 1.047 1 97.06 65 LYS B O 1
ATOM 1522 N N . LEU B 1 66 ? -4.598 28.688 2.305 1 98.31 66 LEU B N 1
ATOM 1523 C CA . LEU B 1 66 ? -4.02 27.812 3.309 1 98.31 66 LEU B CA 1
ATOM 1524 C C . LEU B 1 66 ? -4.742 26.469 3.328 1 98.31 66 LEU B C 1
ATOM 1526 O O . LEU B 1 66 ? -5.973 26.422 3.301 1 98.31 66 LEU B O 1
ATOM 1530 N N . PHE B 1 67 ? -3.988 25.422 3.408 1 98.56 67 PHE B N 1
ATOM 1531 C CA . PHE B 1 67 ? -4.562 24.094 3.361 1 98.56 67 PHE B CA 1
ATOM 1532 C C . PHE B 1 67 ? -4.305 23.344 4.668 1 98.56 67 PHE B C 1
ATOM 1534 O O . PHE B 1 67 ? -3.207 23.406 5.223 1 98.56 67 PHE B O 1
ATOM 1541 N N . TYR B 1 68 ? -5.398 22.609 5.113 1 98.31 68 TYR B N 1
ATOM 1542 C CA . TYR B 1 68 ? -5.391 21.859 6.355 1 98.31 68 TYR B CA 1
ATOM 1543 C C . TYR B 1 68 ? -5.84 20.422 6.121 1 98.31 68 TYR B C 1
ATOM 1545 O O . TYR B 1 68 ? -6.746 20.172 5.324 1 98.31 68 TYR B O 1
ATOM 1553 N N . PRO B 1 69 ? -5.168 19.531 6.879 1 97.69 69 PRO B N 1
ATOM 1554 C CA . PRO B 1 69 ? -5.73 18.188 6.828 1 97.69 69 PRO B CA 1
ATOM 1555 C C . PRO B 1 69 ? -7.035 18.047 7.613 1 97.69 69 PRO B C 1
ATOM 1557 O O . PRO B 1 69 ? -7.184 18.672 8.672 1 97.69 69 PRO B O 1
ATOM 1560 N N . ILE B 1 70 ? -7.93 17.328 7.078 1 96.56 70 ILE B N 1
ATOM 1561 C CA . ILE B 1 70 ? -9.195 17.062 7.762 1 96.56 70 ILE B CA 1
ATOM 1562 C C . ILE B 1 70 ? -9.148 15.672 8.406 1 96.56 70 ILE B C 1
ATOM 1564 O O . ILE B 1 70 ? -9.555 15.508 9.562 1 96.56 70 ILE B O 1
ATOM 1568 N N . ILE B 1 71 ? -8.555 14.703 7.766 1 94.62 71 ILE B N 1
ATOM 1569 C CA . ILE B 1 71 ? -8.531 13.336 8.258 1 94.62 71 ILE B CA 1
ATOM 1570 C C . ILE B 1 71 ? -7.383 13.156 9.25 1 94.62 71 ILE B C 1
ATOM 1572 O O . ILE B 1 71 ? -6.344 13.812 9.125 1 94.62 71 ILE B O 1
ATOM 1576 N N . ASP B 1 72 ? -7.598 12.273 10.188 1 94.31 72 ASP B N 1
ATOM 1577 C CA . ASP B 1 72 ? -6.586 11.969 11.195 1 94.31 72 ASP B CA 1
ATOM 1578 C C . ASP B 1 72 ? -5.5 11.055 10.625 1 94.31 72 ASP B C 1
ATOM 1580 O O . ASP B 1 72 ? -5.805 10.062 9.969 1 94.31 72 ASP B O 1
ATOM 1584 N N . LYS B 1 73 ? -4.281 11.438 10.891 1 94.75 73 LYS B N 1
ATOM 1585 C CA . LYS B 1 73 ? -3.148 10.695 10.344 1 94.75 73 LYS B CA 1
ATOM 1586 C C . LYS B 1 73 ? -3.164 9.25 10.812 1 94.75 73 LYS B C 1
ATOM 1588 O O . LYS B 1 73 ? -3.014 8.328 10.008 1 94.75 73 LYS B O 1
ATOM 1593 N N . GLU B 1 74 ? -3.324 9.047 12.055 1 93.88 74 GLU B N 1
ATOM 1594 C CA . GLU B 1 74 ? -3.256 7.703 12.617 1 93.88 74 GLU B CA 1
ATOM 1595 C C . GLU B 1 74 ? -4.387 6.828 12.086 1 93.88 74 GLU B C 1
ATOM 1597 O O . GLU B 1 74 ? -4.172 5.656 11.766 1 93.88 74 GLU B O 1
ATOM 1602 N N . GLU B 1 75 ? -5.508 7.383 12 1 93.44 75 GLU B N 1
ATOM 1603 C CA . GLU B 1 75 ? -6.641 6.633 11.469 1 93.44 75 GLU B CA 1
ATOM 1604 C C . GLU B 1 75 ? -6.414 6.246 10.008 1 93.44 75 GLU B C 1
ATOM 1606 O O . GLU B 1 75 ? -6.684 5.109 9.609 1 93.44 75 GLU B O 1
ATOM 1611 N N . ALA B 1 76 ? -5.922 7.23 9.281 1 95.38 76 ALA B N 1
ATOM 1612 C CA . ALA B 1 76 ? -5.629 6.965 7.875 1 95.38 76 ALA B CA 1
ATOM 1613 C C . ALA B 1 76 ? -4.559 5.887 7.73 1 95.38 76 ALA B C 1
ATOM 1615 O O . ALA B 1 76 ? -4.672 5 6.883 1 95.38 76 ALA B O 1
ATOM 1616 N N . ALA B 1 77 ? -3.59 5.988 8.578 1 96.56 77 ALA B N 1
ATOM 1617 C CA . ALA B 1 77 ? -2.471 5.051 8.516 1 96.56 77 ALA B CA 1
ATOM 1618 C C . ALA B 1 77 ? -2.924 3.631 8.836 1 96.56 77 ALA B C 1
ATOM 1620 O O . ALA 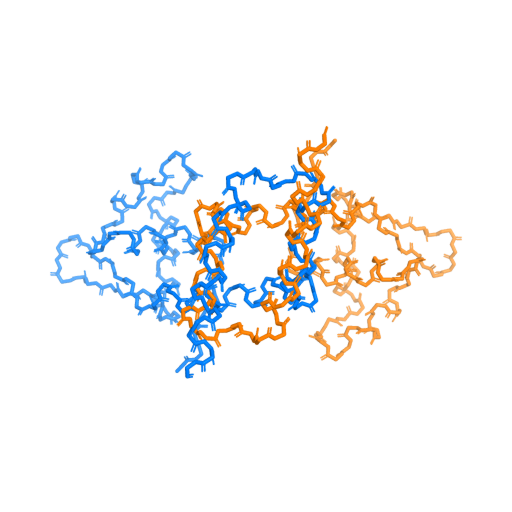B 1 77 ? -2.549 2.682 8.148 1 96.56 77 ALA B O 1
ATOM 1621 N N . VAL B 1 78 ? -3.723 3.479 9.812 1 95.12 78 VAL B N 1
ATOM 1622 C CA . VAL B 1 78 ? -4.184 2.158 10.234 1 95.12 78 VAL B CA 1
ATOM 1623 C C . VAL B 1 78 ? -5.086 1.56 9.156 1 95.12 78 VAL B C 1
ATOM 1625 O O . VAL B 1 78 ? -4.977 0.374 8.836 1 95.12 78 VAL B O 1
ATOM 1628 N N . HIS B 1 79 ? -5.891 2.436 8.641 1 95 79 HIS B N 1
ATOM 1629 C CA . HIS B 1 79 ? -6.75 1.965 7.559 1 95 79 HIS B CA 1
ATOM 1630 C C . HIS B 1 79 ? -5.93 1.506 6.359 1 95 79 HIS B C 1
ATOM 1632 O O . HIS B 1 79 ? -6.195 0.446 5.789 1 95 79 HIS B O 1
ATOM 1638 N N . GLU B 1 80 ? -4.984 2.309 5.988 1 96.25 80 GLU B N 1
ATOM 1639 C CA . GLU B 1 80 ? -4.102 1.951 4.883 1 96.25 80 GLU B CA 1
ATOM 1640 C C . GLU B 1 80 ? -3.33 0.668 5.184 1 96.25 80 GLU B C 1
ATOM 1642 O O . GLU B 1 80 ? -3.104 -0.149 4.289 1 96.25 80 GLU B O 1
ATOM 1647 N N . THR B 1 81 ? -2.957 0.495 6.395 1 96.88 81 THR B N 1
ATOM 1648 C CA . THR B 1 81 ? -2.229 -0.698 6.812 1 96.88 81 THR B CA 1
ATOM 1649 C C . THR B 1 81 ? -3.088 -1.946 6.633 1 96.88 81 THR B C 1
ATOM 1651 O O . THR B 1 81 ? -2.617 -2.965 6.125 1 96.88 81 THR B O 1
ATOM 1654 N N . GLU B 1 82 ? -4.305 -1.846 7.043 1 95.06 82 GLU B N 1
ATOM 1655 C CA . GLU B 1 82 ? -5.219 -2.977 6.906 1 95.06 82 GLU B CA 1
ATOM 1656 C C . GLU B 1 82 ? -5.398 -3.367 5.445 1 95.06 82 GLU B C 1
ATOM 1658 O O . GLU B 1 82 ? -5.398 -4.555 5.109 1 95.06 82 GLU B O 1
ATOM 1663 N N . ASN B 1 83 ? -5.551 -2.363 4.629 1 94.81 83 ASN B N 1
ATOM 1664 C CA . ASN B 1 83 ? -5.699 -2.615 3.199 1 94.81 83 ASN B CA 1
ATOM 1665 C C . ASN B 1 83 ? -4.441 -3.246 2.607 1 94.81 83 ASN B C 1
ATOM 1667 O O . ASN B 1 83 ? -4.527 -4.184 1.814 1 94.81 83 ASN B O 1
ATOM 1671 N N . PHE B 1 84 ? -3.355 -2.709 3.016 1 96.75 84 PHE B N 1
ATOM 1672 C CA . PHE B 1 84 ? -2.064 -3.203 2.553 1 96.75 84 PHE B CA 1
ATOM 1673 C C . PHE B 1 84 ? -1.863 -4.656 2.957 1 96.75 84 PHE B C 1
ATOM 1675 O O . PHE B 1 84 ? -1.464 -5.488 2.137 1 96.75 84 PHE B O 1
ATOM 1682 N N . LEU B 1 85 ? -2.143 -4.988 4.207 1 96.75 85 LEU B N 1
ATOM 1683 C CA . LEU B 1 85 ? -1.963 -6.348 4.703 1 96.75 85 LEU B CA 1
ATOM 1684 C C . LEU B 1 85 ? -2.889 -7.32 3.979 1 96.75 85 LEU B C 1
ATOM 1686 O O . LEU B 1 85 ? -2.48 -8.43 3.635 1 96.75 85 LEU B O 1
ATOM 1690 N N . SER B 1 86 ? -4.074 -6.906 3.783 1 95.38 86 SER B N 1
ATOM 1691 C CA . SER B 1 86 ? -5.027 -7.742 3.059 1 95.38 86 SER B CA 1
ATOM 1692 C C . SER B 1 86 ? -4.551 -8.016 1.636 1 95.38 86 SER B C 1
ATOM 1694 O O . SER B 1 86 ? -4.629 -9.148 1.158 1 95.38 86 SER B O 1
ATOM 1696 N N . LYS B 1 87 ? -3.986 -7.055 1.03 1 95.5 87 LYS B N 1
ATOM 1697 C CA . LYS B 1 87 ? -3.566 -7.121 -0.366 1 95.5 87 LYS B CA 1
ATOM 1698 C C . LYS B 1 87 ? -2.309 -7.973 -0.521 1 95.5 87 LYS B C 1
ATOM 1700 O O . LYS B 1 87 ? -2.223 -8.797 -1.431 1 95.5 87 LYS B O 1
ATOM 1705 N N . VAL B 1 88 ? -1.397 -7.828 0.331 1 96.94 88 VAL B N 1
ATOM 1706 C CA . VAL B 1 88 ? -0.057 -8.352 0.095 1 96.94 88 VAL B CA 1
ATOM 1707 C C . VAL B 1 88 ? 0.17 -9.594 0.954 1 96.94 88 VAL B C 1
ATOM 1709 O O . VAL B 1 88 ? 0.88 -10.516 0.547 1 96.94 88 VAL B O 1
ATOM 1712 N N . TYR B 1 89 ? -0.497 -9.617 2.111 1 96.25 89 TYR B N 1
ATOM 1713 C CA . TYR B 1 89 ? -0.154 -10.672 3.062 1 96.25 89 TYR B CA 1
ATOM 1714 C C . TYR B 1 89 ? -1.404 -11.391 3.551 1 96.25 89 TYR B C 1
ATOM 1716 O O . TYR B 1 89 ? -1.425 -11.922 4.664 1 96.25 89 TYR B O 1
ATOM 1724 N N . ASN B 1 90 ? -2.461 -11.305 2.811 1 93.69 90 ASN B N 1
ATOM 1725 C CA . ASN B 1 90 ? -3.719 -11.961 3.15 1 93.69 90 ASN B CA 1
ATOM 1726 C C . ASN B 1 90 ? -4.184 -11.594 4.555 1 93.69 90 ASN B C 1
ATOM 1728 O O . ASN B 1 90 ? -4.668 -12.445 5.297 1 93.69 90 ASN B O 1
ATOM 1732 N N . GLY B 1 91 ? -3.846 -10.398 4.945 1 94.12 91 GLY B N 1
ATOM 1733 C CA . GLY B 1 91 ? -4.328 -9.844 6.199 1 94.12 91 GLY B CA 1
ATOM 1734 C C . GLY B 1 91 ? -3.443 -10.188 7.383 1 94.12 91 GLY B C 1
ATOM 1735 O O . GLY B 1 91 ? -3.725 -9.781 8.516 1 94.12 91 GLY B O 1
ATOM 1736 N N . SER B 1 92 ? -2.295 -10.773 7.172 1 92.81 92 SER B N 1
ATOM 1737 C CA . SER B 1 92 ? -1.504 -11.328 8.266 1 92.81 92 SER B CA 1
ATOM 1738 C C . SER B 1 92 ? -0.257 -10.492 8.523 1 92.81 92 SER B C 1
ATOM 1740 O O . SER B 1 92 ? 0.683 -10.5 7.727 1 92.81 92 SER B O 1
ATOM 1742 N N . LEU B 1 93 ? -0.296 -9.922 9.688 1 93.38 93 LEU B N 1
ATOM 1743 C CA . LEU B 1 93 ? 0.876 -9.18 10.133 1 93.38 93 LEU B CA 1
ATOM 1744 C C . LEU B 1 93 ? 2.062 -10.109 10.352 1 93.38 93 LEU B C 1
ATOM 1746 O O . LEU B 1 93 ? 3.197 -9.766 10.008 1 93.38 93 LEU B O 1
ATOM 1750 N N . SER B 1 94 ? 1.807 -11.25 10.859 1 91.69 94 SER B N 1
ATOM 1751 C CA . SER B 1 94 ? 2.857 -12.227 11.125 1 91.69 94 SER B CA 1
ATOM 1752 C C . SER B 1 94 ? 3.539 -12.672 9.836 1 91.69 94 SER B C 1
ATOM 1754 O O . SER B 1 94 ? 4.758 -12.852 9.805 1 91.69 94 SER B O 1
ATOM 1756 N N . MET B 1 95 ? 2.793 -12.852 8.836 1 92.88 95 MET B N 1
ATOM 1757 C CA . MET B 1 95 ? 3.363 -13.234 7.543 1 92.88 95 MET B CA 1
ATOM 1758 C C . MET B 1 95 ? 4.262 -12.133 6.996 1 92.88 95 MET B C 1
ATOM 1760 O O . MET B 1 95 ? 5.309 -12.414 6.406 1 92.88 95 MET B O 1
ATOM 1764 N N . MET B 1 96 ? 3.84 -10.883 7.129 1 95.88 96 MET B N 1
ATOM 1765 C CA . MET B 1 96 ? 4.668 -9.766 6.695 1 95.88 96 MET B CA 1
ATOM 1766 C C . MET B 1 96 ? 6.016 -9.773 7.406 1 95.88 96 MET B C 1
ATOM 1768 O O . MET B 1 96 ? 7.062 -9.68 6.762 1 95.88 96 MET B O 1
ATOM 1772 N N . ILE B 1 97 ? 5.992 -9.906 8.68 1 92.56 97 ILE B N 1
ATOM 1773 C CA . ILE B 1 97 ? 7.211 -9.867 9.477 1 92.56 97 ILE B CA 1
ATOM 1774 C C . ILE B 1 97 ? 8.102 -11.055 9.125 1 92.56 97 ILE B C 1
ATOM 1776 O O . ILE B 1 97 ? 9.32 -10.914 9.008 1 92.56 97 ILE B O 1
ATOM 1780 N N . ALA B 1 98 ? 7.527 -12.195 9 1 90.62 98 ALA B N 1
ATOM 1781 C CA . ALA B 1 98 ? 8.273 -13.383 8.602 1 90.62 98 ALA B CA 1
ATOM 1782 C C . ALA B 1 98 ? 8.969 -13.172 7.254 1 90.62 98 ALA B C 1
ATOM 1784 O O . ALA B 1 98 ? 10.117 -13.57 7.07 1 90.62 98 ALA B O 1
ATOM 1785 N N . SER B 1 99 ? 8.219 -12.594 6.359 1 93.44 99 SER B N 1
ATOM 1786 C CA . SER B 1 99 ? 8.766 -12.328 5.031 1 93.44 99 SER B CA 1
ATOM 1787 C C . SER B 1 99 ? 9.953 -11.383 5.098 1 93.44 99 SER B C 1
ATOM 1789 O O . SER B 1 99 ? 10.969 -11.602 4.434 1 93.44 99 SER B O 1
ATOM 1791 N N . LEU B 1 100 ? 9.828 -10.336 5.84 1 93.12 100 LEU B N 1
ATOM 1792 C CA . LEU B 1 100 ? 10.922 -9.391 6.012 1 93.12 100 LEU B CA 1
ATOM 1793 C C . LEU B 1 100 ? 12.141 -10.07 6.629 1 93.12 100 LEU B C 1
ATOM 1795 O O . LEU B 1 100 ? 13.273 -9.828 6.207 1 93.12 100 LEU B O 1
ATOM 1799 N N . ALA B 1 101 ? 11.867 -10.836 7.629 1 86.69 101 ALA B N 1
ATOM 1800 C CA . ALA B 1 101 ? 12.938 -11.57 8.289 1 86.69 101 ALA B CA 1
ATOM 1801 C C . ALA B 1 101 ? 13.625 -12.523 7.316 1 86.69 101 ALA B C 1
ATOM 1803 O O . ALA B 1 101 ? 14.859 -12.617 7.293 1 86.69 101 ALA B O 1
ATOM 1804 N N . GLY B 1 102 ? 12.82 -13.219 6.586 1 86.19 102 GLY B N 1
ATOM 1805 C CA . GLY B 1 102 ? 13.336 -14.211 5.648 1 86.19 102 GLY B CA 1
ATOM 1806 C C . GLY B 1 102 ? 14.211 -13.609 4.566 1 86.19 102 GLY B C 1
ATOM 1807 O O . GLY B 1 102 ? 15.164 -14.242 4.102 1 86.19 102 GLY B O 1
ATOM 1808 N N . GLN B 1 103 ? 13.938 -12.43 4.211 1 87.31 103 GLN B N 1
ATOM 1809 C CA . GLN B 1 103 ? 14.688 -11.758 3.158 1 87.31 103 GLN B CA 1
ATOM 1810 C C . GLN B 1 103 ? 15.781 -10.867 3.746 1 87.31 103 GLN B C 1
ATOM 1812 O O . GLN B 1 103 ? 16.344 -10.031 3.045 1 87.31 103 GLN B O 1
ATOM 1817 N N . LYS B 1 104 ? 15.961 -11.047 5.035 1 82.06 104 LYS B N 1
ATOM 1818 C CA . LYS B 1 104 ? 17 -10.32 5.766 1 82.06 104 LYS B CA 1
ATOM 1819 C C . LYS B 1 104 ? 16.797 -8.812 5.656 1 82.06 104 LYS B C 1
ATOM 1821 O O . LYS B 1 104 ? 17.766 -8.055 5.523 1 82.06 104 LYS B O 1
ATOM 1826 N N . ALA B 1 105 ? 15.555 -8.469 5.73 1 84.75 105 ALA B N 1
ATOM 1827 C CA . ALA B 1 105 ? 15.227 -7.055 5.625 1 84.75 105 ALA B CA 1
ATOM 1828 C C . ALA B 1 105 ? 15.016 -6.434 7.004 1 84.75 105 ALA B C 1
ATOM 1830 O O . ALA B 1 105 ? 14.641 -5.266 7.113 1 84.75 105 ALA B O 1
ATOM 1831 N N . LEU B 1 106 ? 15.289 -7.223 7.992 1 86.06 106 LEU B N 1
ATOM 1832 C CA . LEU B 1 106 ? 15.172 -6.715 9.359 1 86.06 106 LEU B CA 1
ATOM 1833 C C . LEU B 1 106 ? 16.547 -6.555 10 1 86.06 106 LEU B C 1
ATOM 1835 O O . LEU B 1 106 ? 17.328 -7.512 10.047 1 86.06 106 LEU B O 1
ATOM 1839 N N . ARG B 1 107 ? 16.75 -5.34 10.469 1 82.12 107 ARG B N 1
ATOM 1840 C CA . ARG B 1 107 ? 17.984 -5.117 11.211 1 82.12 107 ARG B CA 1
ATOM 1841 C C . ARG B 1 107 ? 17.812 -5.461 12.688 1 82.12 107 ARG B C 1
ATOM 1843 O O . ARG B 1 107 ? 16.688 -5.512 13.188 1 82.12 107 ARG B O 1
ATOM 1850 N N . ALA B 1 108 ? 18.922 -5.691 13.352 1 81.81 108 ALA B N 1
ATOM 1851 C CA . ALA B 1 108 ? 18.906 -5.996 14.773 1 81.81 108 ALA B CA 1
ATOM 1852 C C . ALA B 1 108 ? 18.203 -4.902 15.57 1 81.81 108 ALA B C 1
ATOM 1854 O O . ALA B 1 108 ? 17.453 -5.188 16.5 1 81.81 108 ALA B O 1
ATOM 1855 N N . GLU B 1 109 ? 18.438 -3.734 15.156 1 84.69 109 GLU B N 1
ATOM 1856 C CA . GLU B 1 109 ? 17.812 -2.602 15.828 1 84.69 109 GLU B CA 1
ATOM 1857 C C . GLU B 1 109 ? 16.297 -2.625 15.664 1 84.69 109 GLU B C 1
ATOM 1859 O O . GLU B 1 109 ? 15.562 -2.262 16.578 1 84.69 109 GLU B O 1
ATOM 1864 N N . ASP B 1 110 ? 15.867 -3.035 14.5 1 84.38 110 ASP B N 1
ATOM 1865 C CA . ASP B 1 110 ? 14.438 -3.154 14.242 1 84.38 110 ASP B CA 1
ATOM 1866 C C . ASP B 1 110 ? 13.797 -4.184 15.172 1 84.38 110 ASP B C 1
ATOM 1868 O O . ASP B 1 110 ? 12.742 -3.924 15.758 1 84.38 110 ASP B O 1
ATOM 1872 N N . ILE B 1 111 ? 14.461 -5.246 15.344 1 83.56 111 ILE B N 1
ATOM 1873 C CA . ILE B 1 111 ? 13.945 -6.344 16.156 1 83.56 111 ILE B CA 1
ATOM 1874 C C . ILE B 1 111 ? 13.836 -5.91 17.609 1 83.56 111 ILE B C 1
ATOM 1876 O O . ILE B 1 111 ? 12.828 -6.164 18.266 1 83.56 111 ILE B O 1
ATOM 1880 N N . GLU B 1 112 ? 14.82 -5.266 18.047 1 84.88 112 GLU B N 1
ATOM 1881 C CA . GLU B 1 112 ? 14.828 -4.785 19.438 1 84.88 112 GLU B CA 1
ATOM 1882 C C . GLU B 1 112 ? 13.68 -3.811 19.688 1 84.88 112 GLU B C 1
ATOM 1884 O O . GLU B 1 112 ? 12.992 -3.896 20.703 1 84.88 112 GLU B O 1
ATOM 1889 N N . GLU B 1 113 ? 13.508 -2.963 18.797 1 86.12 113 GLU B N 1
ATOM 1890 C CA . GLU B 1 113 ? 12.43 -1.987 18.922 1 86.12 113 GLU B CA 1
ATOM 1891 C C . GLU B 1 113 ? 11.07 -2.668 18.891 1 86.12 113 GLU B C 1
ATOM 1893 O O . GLU B 1 113 ? 10.156 -2.271 19.625 1 86.12 113 GLU B O 1
ATOM 1898 N N . LEU B 1 114 ? 10.961 -3.627 18.078 1 85.94 114 LEU B N 1
ATOM 1899 C CA . LEU B 1 114 ? 9.703 -4.363 17.969 1 85.94 114 LEU B CA 1
ATOM 1900 C C . LEU B 1 114 ? 9.375 -5.07 19.281 1 85.94 114 LEU B C 1
ATOM 1902 O O . LEU B 1 114 ? 8.219 -5.086 19.719 1 85.94 114 LEU B O 1
ATOM 1906 N N . TYR B 1 115 ? 10.375 -5.562 19.875 1 84.31 115 TYR B N 1
ATOM 1907 C CA . TYR B 1 115 ? 10.18 -6.219 21.172 1 84.31 115 TYR B CA 1
ATOM 1908 C C . TYR B 1 115 ? 9.656 -5.234 22.203 1 84.31 115 TYR B C 1
ATOM 1910 O O . TYR B 1 115 ? 8.75 -5.555 22.984 1 84.31 115 TYR B O 1
ATOM 1918 N N . LYS B 1 116 ? 10.18 -4.145 22.203 1 86.06 116 LYS B N 1
ATOM 1919 C CA . LYS B 1 116 ? 9.781 -3.125 23.172 1 86.06 116 LYS B CA 1
ATOM 1920 C C . LYS B 1 116 ? 8.32 -2.73 22.969 1 86.06 116 LYS B C 1
ATOM 1922 O O . LYS B 1 116 ? 7.562 -2.629 23.938 1 86.06 116 LYS B O 1
ATOM 1927 N N . ILE B 1 117 ? 7.941 -2.578 21.812 1 83.56 117 ILE B N 1
ATOM 1928 C CA . ILE B 1 117 ? 6.586 -2.143 21.5 1 83.56 117 ILE B CA 1
ATOM 1929 C C . ILE B 1 117 ? 5.594 -3.25 21.859 1 83.56 117 ILE B C 1
ATOM 1931 O O . ILE B 1 117 ? 4.535 -2.982 22.422 1 83.56 117 ILE B O 1
ATOM 1935 N N . LEU B 1 118 ? 5.98 -4.406 21.516 1 83.44 118 LEU B N 1
ATOM 1936 C CA . LEU B 1 118 ? 5.098 -5.539 21.781 1 83.44 118 LEU B CA 1
ATOM 1937 C C . LEU B 1 118 ? 4.926 -5.762 23.281 1 83.44 118 LEU B C 1
ATOM 1939 O O . LEU B 1 118 ? 3.836 -6.109 23.734 1 83.44 118 LEU B O 1
ATOM 1943 N N . ASN B 1 119 ? 5.984 -5.57 23.922 1 82.5 119 ASN B N 1
ATOM 1944 C CA . ASN B 1 119 ? 5.918 -5.684 25.375 1 82.5 119 ASN B CA 1
ATOM 1945 C C . ASN B 1 119 ? 4.949 -4.668 25.969 1 82.5 119 ASN B C 1
ATOM 1947 O O . ASN B 1 119 ? 4.172 -4.996 26.875 1 82.5 119 ASN B O 1
ATOM 1951 N N . GLU B 1 120 ? 5 -3.52 25.438 1 81.56 120 GLU B N 1
ATOM 1952 C CA . GLU B 1 120 ? 4.109 -2.463 25.906 1 81.56 120 GLU B CA 1
ATOM 1953 C C . GLU B 1 120 ? 2.66 -2.75 25.531 1 81.56 120 GLU B C 1
ATOM 1955 O O . GLU B 1 120 ? 1.742 -2.506 26.312 1 81.56 120 GLU B O 1
ATOM 1960 N N . ALA B 1 121 ? 2.516 -3.242 24.406 1 76.75 121 ALA B N 1
ATOM 1961 C CA . ALA B 1 121 ? 1.179 -3.566 23.906 1 76.75 121 ALA B CA 1
ATOM 1962 C C . ALA B 1 121 ? 0.562 -4.707 24.719 1 76.75 121 ALA B C 1
ATOM 1964 O O . ALA B 1 121 ? -0.646 -4.719 24.969 1 76.75 121 ALA B O 1
ATOM 1965 N N . GLU B 1 122 ? 1.41 -5.691 24.953 1 75.56 122 GLU B N 1
ATOM 1966 C CA . GLU B 1 122 ? 0.956 -6.824 25.75 1 75.56 122 GLU B CA 1
ATOM 1967 C C . GLU B 1 122 ? 0.441 -6.375 27.125 1 75.56 122 GLU B C 1
ATOM 1969 O O . GLU B 1 122 ? -0.544 -6.914 27.625 1 75.56 122 GLU B O 1
ATOM 1974 N N . LYS B 1 123 ? 1.082 -5.43 27.609 1 75.19 123 LYS B N 1
ATOM 1975 C CA . LYS B 1 123 ? 0.676 -4.914 28.906 1 75.19 123 LYS B CA 1
ATOM 1976 C C . LYS B 1 123 ? -0.68 -4.219 28.828 1 75.19 123 LYS B C 1
ATOM 1978 O O . LYS B 1 123 ? -1.464 -4.262 29.781 1 75.19 123 LYS B O 1
ATOM 1983 N N . GLU B 1 124 ? -0.976 -3.668 27.734 1 68.31 124 GLU B N 1
ATOM 1984 C CA . GLU B 1 124 ? -2.232 -2.949 27.531 1 68.31 124 GLU B CA 1
ATOM 1985 C C . GLU B 1 124 ? -3.383 -3.914 27.266 1 68.31 124 GLU B C 1
ATOM 1987 O O . GLU B 1 124 ? -4.527 -3.645 27.625 1 68.31 124 GLU B O 1
ATOM 1992 N N . VAL B 1 125 ? -3.111 -4.926 26.562 1 64.12 125 VAL B N 1
ATOM 1993 C CA . VAL B 1 125 ? -4.152 -5.902 26.266 1 64.12 125 VAL B CA 1
ATOM 1994 C C . VAL B 1 125 ? -4.484 -6.707 27.516 1 64.12 125 VAL B C 1
ATOM 1996 O O . VAL B 1 125 ? -5.637 -7.105 27.719 1 64.12 125 VAL B O 1
ATOM 1999 N N . GLU B 1 126 ? -3.518 -7.031 28.281 1 58.47 126 GLU B N 1
ATOM 2000 C CA . GLU B 1 126 ? -3.77 -7.766 29.516 1 58.47 126 GLU B CA 1
ATOM 2001 C C . GLU B 1 126 ? -4.477 -6.887 30.547 1 58.47 126 GLU B C 1
ATOM 2003 O O . GLU B 1 126 ? -5.176 -7.395 31.422 1 58.47 126 GLU B O 1
ATOM 2008 N N . LYS B 1 127 ? -4.652 -5.59 30.375 1 53.88 127 LYS B N 1
ATOM 2009 C CA . LYS B 1 127 ? -5.418 -4.762 31.312 1 53.88 127 LYS B CA 1
ATOM 2010 C C . LYS B 1 127 ? -6.879 -4.66 30.891 1 53.88 127 LYS B C 1
ATOM 2012 O O . LYS B 1 127 ? -7.781 -4.691 31.719 1 53.88 127 LYS B O 1
#

Foldseek 3Di:
DPPDQADPVRVLVVVVQVVDFWDFLVRSCVVCVVPDPDDSVNSVVVVVVCVVVPQKDWDPVDPTITIHGDDDPVVNVVVVVQVVCCVPPVRDPVSVVVVCVVVVVDDPVNVVVVVVVVVVVVVVVVD/DPPDQADPVRVLVVVVQVVDFFDFLVRSCVVCVVPDPDDSVNVVVVVVVCVVVPQKDWDPVDPTITIHGDDDPVVNVVVVVQVVCCVPPVRDPVSVVVVCVVVVVDDPVNVVVVVVVVVVVVVVVVD

Organism: NCBI:txid1294263

Secondary structure (DSSP, 8-state):
--PPPPPHHHHHHHHHHHHSSSB-HHHHHHHHTTT----HHHHHHHHHHHHHTTSEEEE-SSSS-EEEE-S-HHHHHHHHHHHHHHHHHTT-HHHHHHHHHHTT---HHHHHHHHHHHHHHHHHHH-/--PPPP-HHHHHHHHHHHHSSSB-HHHHHHHHTTT----HHHHHHHHHHHHHTTSEEEE-SSSS-EEEE-S-HHHHHHHHHHHHHHHHHTT-HHHHHHHHHHTT---HHHHHHHHHHHHHHHHHHH-

Sequence (254 aa):
MKKPALSDGEWKLMNLLWEKSPRTIAEMVAALKNDTAWTKATINIMLGRMINKGAVRCDDSRRSKLFYPIIDKEEAAVHETENFLSKVYNGSLSMMIASLAGQKALRAEDIEELYKILNEAEKEVEKMKKPALSDGEWKLMNLLWEKSPRTIAEMVAALKNDTAWTKATINIMLGRMINKGAVRCDDSRRSKLFYPIIDKEEAAVHETENFLSKVYNGSLSMMIASLAGQKALRAEDIEELYKILNEAEKEVEK